Protein AF-A0A928UEM7-F1 (afdb_monomer_lite)

Sequence (259 aa):
MNIYFNPTFNNNQPNFYSRNRIITNTASKIRTTSKNNSQRIQKVKALIEQGLSLKKIAKILNISEDITYKISKTSNALKEHKLKRNNDIYTSFIDGETIKSISERIGLSVATVKGILQKFKAKTTVAENTNDKILEMLTDGFNRKEICETLNVGLSKVKKIASKNQVYKTKIQEREKLILDMIMQGFTRKQIAEELGINMAIIIKACEKNNGYRLYKAHRDAQIIKMVKAKIPLENISKDWNVSIATIQRVLKKQKSGV

pLDDT: mean 84.65, std 15.47, range [44.94, 97.88]

Secondary structure (DSSP, 8-state):
---------------------------------HHHHHHHHHHHHHHHHTT--HHHHHHHHT--HHHHHHHHHHT-HHHHHHHHHHHHHHHHHHTT--HHHHHHHHT--HHHHHHHHHHHHTTTHHHHHHHHHHHHHHHHT--HHHHHHHHT--HHHHHHHHHHTTHHHHHHHHHHHHHHHHHHTT--HHHHHHHHT--HHHHHHHHHHTTHHHHHHHHHHHHHHHHHHTT--HHHHHHHHT--HHHHHHHHHHHHHT-

Structure (mmCIF, N/CA/C/O backbone):
data_AF-A0A928UEM7-F1
#
_entry.id   AF-A0A928UEM7-F1
#
loop_
_atom_site.group_PDB
_atom_site.id
_atom_site.type_symbol
_atom_site.label_atom_id
_atom_site.label_alt_id
_atom_site.label_comp_id
_atom_site.label_asym_id
_atom_site.label_entity_id
_atom_site.label_seq_id
_atom_site.pdbx_PDB_ins_code
_atom_site.Cartn_x
_atom_site.Cartn_y
_atom_site.Cartn_z
_atom_site.occupancy
_atom_site.B_iso_or_equiv
_atom_site.auth_seq_id
_atom_site.auth_comp_id
_atom_site.auth_asym_id
_atom_site.auth_atom_id
_atom_site.pdbx_PDB_model_num
ATOM 1 N N . MET A 1 1 ? -35.206 63.775 43.262 1.00 47.22 1 MET A N 1
ATOM 2 C CA . MET A 1 1 ? -33.857 63.194 43.083 1.00 47.22 1 MET A CA 1
ATOM 3 C C . MET A 1 1 ? -33.609 62.274 44.264 1.00 47.22 1 MET A C 1
ATOM 5 O O . MET A 1 1 ? -33.399 62.768 45.361 1.00 47.22 1 MET A O 1
ATOM 9 N N . ASN A 1 2 ? -33.773 60.963 44.071 1.00 46.06 2 ASN A N 1
ATOM 10 C CA . ASN A 1 2 ? -33.753 59.989 45.164 1.00 46.06 2 ASN A CA 1
ATOM 11 C C . ASN A 1 2 ? -32.329 59.504 45.438 1.00 46.06 2 ASN A C 1
ATOM 13 O O . ASN A 1 2 ? -31.629 59.045 44.538 1.00 46.06 2 ASN A O 1
ATOM 17 N N . ILE A 1 3 ? -31.937 59.644 46.700 1.00 52.59 3 ILE A N 1
ATOM 18 C CA . ILE A 1 3 ? -30.628 59.326 47.259 1.00 52.59 3 ILE A CA 1
ATOM 19 C C . ILE A 1 3 ? -30.655 57.851 47.672 1.00 52.59 3 ILE A C 1
ATOM 21 O O . ILE A 1 3 ? -31.487 57.448 48.483 1.00 52.59 3 ILE A O 1
ATOM 25 N N . TYR A 1 4 ? -29.766 57.039 47.100 1.00 51.06 4 TYR A N 1
ATOM 26 C CA . TYR A 1 4 ? -29.605 55.634 47.473 1.00 51.06 4 TYR A CA 1
ATOM 27 C C . TYR A 1 4 ? -28.786 55.524 48.767 1.00 51.06 4 TYR A C 1
ATOM 29 O O . TYR A 1 4 ? -27.602 55.854 48.794 1.00 51.06 4 TYR A O 1
ATOM 37 N N . PHE A 1 5 ? -29.429 55.042 49.831 1.00 54.69 5 PHE A N 1
ATOM 38 C CA . PHE A 1 5 ? -28.792 54.607 51.074 1.00 54.69 5 PHE A CA 1
ATOM 39 C C . PHE A 1 5 ? -28.288 53.168 50.906 1.00 54.69 5 PHE A C 1
ATOM 41 O O . PHE A 1 5 ? -29.049 52.287 50.509 1.00 54.69 5 PHE A O 1
ATOM 48 N N . ASN A 1 6 ? -27.018 52.927 51.224 1.00 52.34 6 ASN A N 1
ATOM 49 C CA . ASN A 1 6 ? -26.385 51.612 51.155 1.00 52.34 6 ASN A CA 1
ATOM 50 C C . ASN A 1 6 ? -25.998 51.186 52.586 1.00 52.34 6 ASN A C 1
ATOM 52 O O . ASN A 1 6 ? -25.092 51.797 53.156 1.00 52.34 6 ASN A O 1
ATOM 56 N N . PRO A 1 7 ? -26.673 50.206 53.215 1.00 62.34 7 PRO A N 1
ATOM 57 C CA . PRO A 1 7 ? -26.302 49.753 54.550 1.00 62.34 7 PRO A CA 1
ATOM 58 C C . PRO A 1 7 ? -25.191 48.697 54.474 1.00 62.34 7 PRO A C 1
ATOM 60 O O . PRO A 1 7 ? -25.372 47.602 53.943 1.00 62.34 7 PRO A O 1
ATOM 63 N N . THR A 1 8 ? -24.028 49.016 55.039 1.00 56.62 8 THR A N 1
ATOM 64 C CA . THR A 1 8 ? -22.950 48.058 55.293 1.00 56.62 8 THR A CA 1
ATOM 65 C C . THR A 1 8 ? -23.318 47.173 56.486 1.00 56.62 8 THR A C 1
ATOM 67 O O . THR A 1 8 ? -23.412 47.627 57.624 1.00 56.62 8 THR A O 1
ATOM 70 N N . PHE A 1 9 ? -23.537 45.881 56.230 1.00 52.06 9 PHE A N 1
ATOM 71 C CA . PHE A 1 9 ? -23.728 44.881 57.279 1.00 52.06 9 PHE A CA 1
ATOM 72 C C . PHE A 1 9 ? -22.390 44.532 57.944 1.00 52.06 9 PHE A C 1
ATOM 74 O O . PHE A 1 9 ? -21.464 44.019 57.316 1.00 52.06 9 PHE A O 1
ATOM 81 N N . ASN A 1 10 ? -22.320 44.817 59.241 1.00 48.25 10 ASN A N 1
ATOM 82 C CA . ASN A 1 10 ? -21.232 44.487 60.151 1.00 48.25 10 ASN A CA 1
ATOM 83 C C . ASN A 1 10 ? -21.328 43.005 60.568 1.00 48.25 10 ASN A C 1
ATOM 85 O O . ASN A 1 10 ? -22.138 42.648 61.421 1.00 48.25 10 ASN A O 1
ATOM 89 N N . ASN A 1 11 ? -20.515 42.138 59.959 1.00 53.81 11 ASN A N 1
ATOM 90 C CA . ASN A 1 11 ? -20.408 40.720 60.318 1.00 53.81 11 ASN A CA 1
ATOM 91 C C . ASN A 1 11 ? -19.314 40.509 61.372 1.00 53.81 11 ASN A C 1
ATOM 93 O O . ASN A 1 11 ? -18.225 40.037 61.062 1.00 53.81 11 ASN A O 1
ATOM 97 N N . ASN A 1 12 ? -19.629 40.819 62.628 1.00 55.00 12 ASN A N 1
ATOM 98 C CA . ASN A 1 12 ? -18.878 40.340 63.786 1.00 55.00 12 ASN A CA 1
ATOM 99 C C . ASN A 1 12 ? -19.838 39.599 64.723 1.00 55.00 12 ASN A C 1
ATOM 101 O O . ASN A 1 12 ? -20.401 40.182 65.646 1.00 55.00 12 ASN A O 1
ATOM 105 N N . GLN A 1 13 ? -20.026 38.300 64.480 1.00 55.22 13 GLN A N 1
ATOM 106 C CA . GLN A 1 13 ? -20.558 37.389 65.492 1.00 55.22 13 GLN A CA 1
ATOM 107 C C . GLN A 1 13 ? -19.477 36.381 65.906 1.00 55.22 13 GLN A C 1
ATOM 109 O O . GLN A 1 13 ? -18.915 35.703 65.041 1.00 55.22 13 GLN A O 1
ATOM 114 N N . PRO A 1 14 ? -19.169 36.256 67.209 1.00 51.53 14 PRO A N 1
ATOM 115 C CA . PRO A 1 14 ? -18.274 35.226 67.709 1.00 51.53 14 PRO A CA 1
ATOM 116 C C . PRO A 1 14 ? -18.941 33.850 67.603 1.00 51.53 14 PRO A C 1
ATOM 118 O O . PRO A 1 14 ? -20.057 33.620 68.064 1.00 51.53 14 PRO A O 1
ATOM 121 N N . ASN A 1 15 ? -18.226 32.927 66.969 1.00 46.34 15 ASN A N 1
ATOM 122 C CA . ASN A 1 15 ? -18.672 31.579 66.644 1.00 46.34 15 ASN A CA 1
ATOM 123 C C . ASN A 1 15 ? -18.644 30.685 67.906 1.00 46.34 15 ASN A C 1
ATOM 125 O O . ASN A 1 15 ? -17.671 29.976 68.162 1.00 46.34 15 ASN A O 1
ATOM 129 N N . PHE A 1 16 ? -19.700 30.738 68.722 1.00 51.41 16 PHE A N 1
ATOM 130 C CA . PHE A 1 16 ? -19.899 29.868 69.888 1.00 51.41 16 PHE A CA 1
ATOM 131 C C . PHE A 1 16 ? -20.515 28.521 69.480 1.00 51.41 16 PHE A C 1
ATOM 133 O O . PHE A 1 16 ? -21.696 28.274 69.688 1.00 51.41 16 PHE A O 1
ATOM 140 N N . TYR A 1 17 ? -19.705 27.618 68.925 1.00 51.94 17 TYR A N 1
ATOM 141 C CA . TYR A 1 17 ? -20.015 26.182 68.923 1.00 51.94 17 TYR A CA 1
ATOM 142 C C . TYR A 1 17 ? -18.748 25.368 69.193 1.00 51.94 17 TYR A C 1
ATOM 144 O O . TYR A 1 17 ? -18.173 24.721 68.316 1.00 51.94 17 TYR A O 1
ATOM 152 N N . SER A 1 18 ? -18.328 25.365 70.455 1.00 51.47 18 SER A N 1
ATOM 153 C CA . SER A 1 18 ? -17.476 24.328 71.029 1.00 51.47 18 SER A CA 1
ATOM 154 C C . SER A 1 18 ? -18.250 23.003 71.044 1.00 51.47 18 SER A C 1
ATOM 156 O O . SER A 1 18 ? -18.939 22.649 71.997 1.00 51.47 18 SER A O 1
ATOM 158 N N . ARG A 1 19 ? -18.156 22.238 69.950 1.00 50.56 19 ARG A N 1
ATOM 159 C CA . ARG A 1 19 ? -18.581 20.834 69.950 1.00 50.56 19 ARG A CA 1
ATOM 160 C C . ARG A 1 19 ? -17.648 20.048 70.866 1.00 50.56 19 ARG A C 1
ATOM 162 O O . ARG A 1 19 ? -16.513 19.757 70.493 1.00 50.56 19 ARG A O 1
ATOM 169 N N . ASN A 1 20 ? -18.166 19.673 72.032 1.00 46.94 20 ASN A N 1
ATOM 170 C CA . ASN A 1 20 ? -17.626 18.617 72.879 1.00 46.94 20 ASN A CA 1
ATOM 171 C C . ASN A 1 20 ? -17.385 17.360 72.027 1.00 46.94 20 ASN A C 1
ATOM 173 O O . ASN A 1 20 ? -18.314 16.624 71.692 1.00 46.94 20 ASN A O 1
ATOM 177 N N . ARG A 1 21 ? -16.125 17.117 71.644 1.00 44.94 21 ARG A N 1
ATOM 178 C CA . ARG A 1 21 ? -15.693 15.814 71.136 1.00 44.94 21 ARG A CA 1
ATOM 179 C C . ARG A 1 21 ? -15.718 14.854 72.314 1.00 44.94 21 ARG A C 1
ATOM 181 O O . ARG A 1 21 ? -14.779 14.807 73.099 1.00 44.94 21 ARG A O 1
ATOM 188 N N . ILE A 1 22 ? -16.789 14.077 72.408 1.00 51.88 22 ILE A N 1
ATOM 189 C CA . ILE A 1 22 ? -16.781 12.834 73.170 1.00 51.88 22 ILE A CA 1
ATOM 190 C C . ILE A 1 22 ? -15.743 11.939 72.487 1.00 51.88 22 ILE A C 1
ATOM 192 O O . ILE A 1 22 ? -15.945 11.463 71.369 1.00 51.88 22 ILE A O 1
ATOM 196 N N . ILE A 1 23 ? -14.584 11.789 73.126 1.00 48.34 23 ILE A N 1
ATOM 197 C CA . ILE A 1 23 ? -13.544 10.842 72.731 1.00 48.34 23 ILE A CA 1
ATOM 198 C C . ILE A 1 23 ? -14.087 9.458 73.091 1.00 48.34 23 ILE A C 1
ATOM 200 O O . ILE A 1 23 ? -13.869 8.946 74.183 1.00 48.34 23 ILE A O 1
ATOM 204 N N . THR A 1 24 ? -14.873 8.862 72.195 1.00 49.28 24 THR A N 1
ATOM 205 C CA . THR A 1 24 ? -15.221 7.447 72.308 1.00 49.28 24 THR A CA 1
ATOM 206 C C . THR A 1 24 ? -13.966 6.635 72.022 1.00 49.28 24 THR A C 1
ATOM 208 O O . THR A 1 24 ? -13.362 6.802 70.959 1.00 49.28 24 THR A O 1
ATOM 211 N N . ASN A 1 25 ? -13.589 5.788 72.982 1.00 45.66 25 ASN A N 1
ATOM 212 C CA . ASN A 1 25 ? -12.467 4.855 72.941 1.00 45.66 25 ASN A CA 1
ATOM 213 C C . ASN A 1 25 ? -12.157 4.356 71.524 1.00 45.66 25 ASN A C 1
ATOM 215 O O . ASN A 1 25 ? -12.919 3.606 70.912 1.00 45.66 25 ASN A O 1
ATOM 219 N N . THR A 1 26 ? -11.006 4.787 71.015 1.00 46.91 26 THR A N 1
ATOM 220 C CA . THR A 1 26 ? -10.376 4.296 69.795 1.00 46.91 26 THR A CA 1
ATOM 221 C C . THR A 1 26 ? -10.078 2.810 69.941 1.00 46.91 26 THR A C 1
ATOM 223 O O . THR A 1 26 ? -9.008 2.422 70.405 1.00 46.91 26 THR A O 1
ATOM 226 N N . ALA A 1 27 ? -11.021 1.976 69.501 1.00 49.50 27 ALA A N 1
ATOM 227 C CA . ALA A 1 27 ? -10.728 0.614 69.095 1.00 49.50 27 ALA A CA 1
ATOM 228 C C . ALA A 1 27 ? -9.576 0.671 68.083 1.00 49.50 27 ALA A C 1
ATOM 230 O O . ALA A 1 27 ? -9.627 1.388 67.076 1.00 49.50 27 ALA A O 1
ATOM 231 N N . SER A 1 28 ? -8.498 -0.025 68.415 1.00 47.59 28 SER A N 1
ATOM 232 C CA . SER A 1 28 ? -7.262 -0.097 67.656 1.00 47.59 28 SER A CA 1
ATOM 233 C C . SER A 1 28 ? -7.551 -0.354 66.173 1.00 47.59 28 SER A C 1
ATOM 235 O O . SER A 1 28 ? -8.090 -1.384 65.774 1.00 47.59 28 SER A O 1
ATOM 237 N N . LYS A 1 29 ? -7.174 0.608 65.322 1.00 51.16 29 LYS A N 1
ATOM 238 C CA . LYS A 1 29 ? -7.094 0.431 63.867 1.00 51.16 29 LYS A CA 1
ATOM 239 C C . LYS A 1 29 ? -6.012 -0.619 63.608 1.00 51.16 29 LYS A C 1
ATOM 241 O O . LYS A 1 29 ? -4.843 -0.280 63.428 1.00 51.16 29 LYS A O 1
ATOM 246 N N . ILE A 1 30 ? -6.386 -1.897 63.634 1.00 51.31 30 ILE A N 1
ATOM 247 C CA . ILE A 1 30 ? -5.524 -3.005 63.226 1.00 51.31 30 ILE A CA 1
ATOM 248 C C . ILE A 1 30 ? -5.080 -2.685 61.796 1.00 51.31 30 ILE A C 1
ATOM 250 O O . ILE A 1 30 ? -5.878 -2.720 60.857 1.00 51.31 30 ILE A O 1
ATOM 254 N N . ARG A 1 31 ? -3.808 -2.302 61.624 1.00 50.62 31 ARG A N 1
ATOM 255 C CA . ARG A 1 31 ? -3.182 -2.171 60.307 1.00 50.62 31 ARG A CA 1
ATOM 256 C C . ARG A 1 31 ? -3.208 -3.559 59.682 1.00 50.62 31 ARG A C 1
ATOM 258 O O . ARG A 1 31 ? -2.398 -4.414 60.023 1.00 50.62 31 ARG A O 1
ATOM 265 N N . THR A 1 32 ? -4.167 -3.803 58.794 1.00 54.16 32 THR A N 1
ATOM 266 C CA . THR A 1 32 ? -4.214 -5.039 58.015 1.00 54.16 32 THR A CA 1
ATOM 267 C C . THR A 1 32 ? -2.904 -5.167 57.245 1.00 54.16 32 THR A C 1
ATOM 269 O O . THR A 1 32 ? -2.561 -4.295 56.448 1.00 54.16 32 THR A O 1
ATOM 272 N N . THR A 1 33 ? -2.162 -6.234 57.517 1.00 60.22 33 THR A N 1
ATOM 273 C CA . THR A 1 33 ? -0.867 -6.539 56.907 1.00 60.22 33 THR A CA 1
ATOM 274 C C . THR A 1 33 ? -0.965 -6.598 55.374 1.00 60.22 33 THR A C 1
ATOM 276 O O . THR A 1 33 ? -1.978 -7.026 54.816 1.00 60.22 33 THR A O 1
ATOM 279 N N . SER A 1 34 ? 0.100 -6.185 54.673 1.00 66.69 34 SER A N 1
ATOM 280 C CA . SER A 1 34 ? 0.184 -6.143 53.196 1.00 66.69 34 SER A CA 1
ATOM 281 C C . SER A 1 34 ? -0.254 -7.458 52.518 1.00 66.69 34 SER A C 1
ATOM 283 O O . SER A 1 34 ? -0.960 -7.451 51.506 1.00 66.69 34 SER A O 1
ATOM 285 N N . LYS A 1 35 ? 0.062 -8.602 53.145 1.00 69.44 35 LYS A N 1
ATOM 286 C CA . LYS A 1 35 ? -0.290 -9.949 52.667 1.00 69.44 35 LYS A CA 1
ATOM 287 C C . LYS A 1 35 ? -1.807 -10.172 52.563 1.00 69.44 35 LYS A C 1
ATOM 289 O O . LYS A 1 35 ? -2.274 -10.698 51.554 1.00 69.44 35 LYS A O 1
ATOM 294 N N . ASN A 1 36 ? -2.584 -9.692 53.539 1.00 78.19 36 ASN A N 1
ATOM 295 C CA . ASN A 1 36 ? -4.049 -9.790 53.520 1.00 78.19 36 ASN A CA 1
ATOM 296 C C . ASN A 1 36 ? -4.674 -8.915 52.426 1.00 78.19 36 ASN A C 1
ATOM 298 O O . ASN A 1 36 ? -5.710 -9.267 51.861 1.00 78.19 36 ASN A O 1
ATOM 302 N N . ASN A 1 37 ? -4.044 -7.787 52.093 1.00 83.25 37 ASN A N 1
ATOM 303 C CA . ASN A 1 37 ? -4.533 -6.917 51.029 1.00 83.25 37 ASN A CA 1
ATOM 304 C C . ASN A 1 37 ? -4.328 -7.553 49.642 1.00 83.25 37 ASN A C 1
ATOM 306 O O . ASN A 1 37 ? -5.246 -7.556 48.825 1.00 83.25 37 ASN A O 1
ATOM 310 N N . SER A 1 38 ? -3.167 -8.175 49.409 1.00 86.31 38 SER A N 1
ATOM 311 C CA . SER A 1 38 ? -2.880 -8.894 48.158 1.00 86.31 38 SER A CA 1
ATOM 312 C C . SER A 1 38 ? -3.872 -10.037 47.902 1.00 86.31 38 SER A C 1
ATOM 314 O O . SER A 1 38 ? -4.467 -10.123 46.826 1.00 86.31 38 SER A O 1
ATOM 316 N N . GLN A 1 39 ? -4.158 -10.853 48.923 1.00 90.75 39 GLN A N 1
ATOM 317 C CA . GLN A 1 39 ? -5.141 -11.937 48.816 1.00 90.75 39 GLN A CA 1
ATOM 318 C C . GLN A 1 39 ? -6.557 -11.424 48.512 1.00 90.75 39 GLN A C 1
ATOM 320 O O . GLN A 1 39 ? -7.284 -12.032 47.726 1.00 90.75 39 GLN A O 1
ATOM 325 N N . ARG A 1 40 ? -6.962 -10.287 49.094 1.00 89.12 40 ARG A N 1
ATOM 326 C CA . ARG A 1 40 ? -8.262 -9.663 48.790 1.00 89.12 40 ARG A CA 1
ATOM 327 C C . ARG A 1 40 ? -8.329 -9.176 47.347 1.00 89.12 40 ARG A C 1
ATOM 329 O O . ARG A 1 40 ? -9.345 -9.399 46.695 1.00 89.12 40 ARG A O 1
ATOM 336 N N . ILE A 1 41 ? -7.256 -8.571 46.833 1.00 92.50 41 ILE A N 1
ATOM 337 C CA . ILE A 1 41 ? -7.170 -8.156 45.426 1.00 92.50 41 ILE A CA 1
ATOM 338 C C . ILE A 1 41 ? -7.325 -9.368 44.499 1.00 92.50 41 ILE A C 1
ATOM 340 O O . ILE A 1 41 ? -8.126 -9.314 43.569 1.00 92.50 41 ILE A O 1
ATOM 344 N N . GLN A 1 42 ? -6.620 -10.469 44.775 1.00 94.19 42 GLN A N 1
ATOM 345 C CA . GLN A 1 42 ? -6.710 -11.698 43.976 1.00 94.19 42 GLN A CA 1
ATOM 346 C C . GLN A 1 42 ? -8.118 -12.305 43.993 1.00 94.19 42 GLN A C 1
ATOM 348 O O . GLN A 1 42 ? -8.646 -12.646 42.938 1.00 94.19 42 GLN A O 1
ATOM 353 N N . LYS A 1 43 ? -8.772 -12.368 45.161 1.00 95.94 43 LYS A N 1
ATOM 354 C CA . LYS A 1 43 ? -10.161 -12.847 45.266 1.00 95.94 43 LYS A CA 1
ATOM 355 C C . LYS A 1 43 ? -11.129 -11.975 44.466 1.00 95.94 43 LYS A C 1
ATOM 357 O O . LYS A 1 43 ? -11.973 -12.503 43.751 1.00 95.94 43 LYS A O 1
ATOM 362 N N . VAL A 1 44 ? -10.994 -10.648 44.544 1.00 94.94 44 VAL A N 1
ATOM 363 C CA . VAL A 1 44 ? -11.820 -9.730 43.741 1.00 94.94 44 VAL A CA 1
ATOM 364 C C . VAL A 1 44 ? -11.569 -9.935 42.244 1.00 94.94 44 VAL A C 1
ATOM 366 O O . VAL A 1 44 ? -12.535 -9.986 41.491 1.00 94.94 44 VAL A O 1
ATOM 369 N N . LYS A 1 45 ? -10.310 -10.103 41.809 1.00 94.75 45 LYS A N 1
ATOM 370 C CA . LYS A 1 45 ? -9.973 -10.412 40.407 1.00 94.75 45 LYS A CA 1
ATOM 371 C C . LYS A 1 45 ? -10.663 -11.686 39.923 1.00 94.75 45 LYS A C 1
ATOM 373 O O . LYS A 1 45 ? -11.396 -11.626 38.942 1.00 94.75 45 LYS A O 1
ATOM 378 N N . ALA A 1 46 ? -10.501 -12.787 40.654 1.00 95.00 46 ALA A N 1
ATOM 379 C CA . ALA A 1 46 ? -11.087 -14.077 40.296 1.00 95.00 46 ALA A CA 1
ATOM 380 C C . ALA A 1 46 ? -12.621 -14.013 40.198 1.00 95.00 46 ALA A C 1
ATOM 382 O O . ALA A 1 46 ? -13.214 -14.532 39.258 1.00 95.00 46 ALA A O 1
ATOM 383 N N . LEU A 1 47 ? -13.283 -13.317 41.128 1.00 96.88 47 LEU A N 1
ATOM 384 C CA . LEU A 1 47 ? -14.740 -13.168 41.095 1.00 96.88 47 LEU A CA 1
ATOM 385 C C . LEU A 1 47 ? -15.219 -12.256 39.946 1.00 96.88 47 LEU A C 1
ATOM 387 O O . LEU A 1 47 ? -16.305 -12.473 39.409 1.00 96.88 47 LEU A O 1
ATOM 391 N N . ILE A 1 48 ? -14.425 -11.256 39.542 1.00 94.88 48 ILE A N 1
ATOM 392 C CA . ILE A 1 48 ? -14.707 -10.441 38.346 1.00 94.88 48 ILE A CA 1
ATOM 393 C C . ILE A 1 48 ? -14.558 -11.282 37.076 1.00 94.88 48 ILE A C 1
ATOM 395 O O . ILE A 1 48 ? -15.381 -11.150 36.175 1.00 94.88 48 ILE A O 1
ATOM 399 N N . GLU A 1 49 ? -13.550 -12.153 37.005 1.00 92.06 49 GLU A N 1
ATOM 400 C CA . GLU A 1 49 ? -13.356 -13.079 35.880 1.00 92.06 49 GLU A CA 1
ATOM 401 C C . GLU A 1 49 ? -14.507 -14.080 35.734 1.00 92.06 49 GLU A C 1
ATOM 403 O O . GLU A 1 49 ? -14.836 -14.471 34.619 1.00 92.06 49 GLU A O 1
ATOM 408 N N . GLN A 1 50 ? -15.176 -14.424 36.836 1.00 92.38 50 GLN A N 1
ATOM 409 C CA . GLN A 1 50 ? -16.416 -15.208 36.840 1.00 92.38 50 GLN A CA 1
ATOM 410 C C . GLN A 1 50 ? -17.661 -14.400 36.418 1.00 92.38 50 GLN A C 1
ATOM 412 O O . GLN A 1 50 ? -18.773 -14.922 36.436 1.00 92.38 50 GLN A O 1
ATOM 417 N N . GLY A 1 51 ? -17.515 -13.115 36.077 1.00 90.69 51 GLY A N 1
ATOM 418 C CA . GLY A 1 51 ? -18.616 -12.261 35.624 1.00 90.69 51 GLY A CA 1
ATOM 419 C C . GLY A 1 51 ? -19.530 -11.737 36.738 1.00 90.69 51 GLY A C 1
ATOM 420 O O . GLY A 1 51 ? -20.610 -11.216 36.452 1.00 90.69 51 GLY A O 1
ATOM 421 N N . LEU A 1 52 ? -19.133 -11.841 38.013 1.00 93.62 52 LEU A N 1
ATOM 422 C CA . LEU A 1 52 ? -19.955 -11.367 39.128 1.00 93.62 52 LEU A CA 1
ATOM 423 C C . LEU A 1 52 ? -19.977 -9.832 39.204 1.00 93.62 52 LEU A C 1
ATOM 425 O O . LEU A 1 52 ? -18.969 -9.149 39.013 1.00 93.62 52 LEU A O 1
ATOM 429 N N . SER A 1 53 ? -21.140 -9.269 39.543 1.00 94.25 53 SER A N 1
ATOM 430 C CA . SER A 1 53 ? -21.271 -7.828 39.774 1.00 94.25 53 SER A CA 1
ATOM 431 C C . SER A 1 53 ? -20.535 -7.404 41.047 1.00 94.25 53 SER A C 1
ATOM 433 O O . SER A 1 53 ? -20.512 -8.142 42.034 1.00 94.25 53 SER A O 1
ATOM 435 N N . LEU A 1 54 ? -19.989 -6.182 41.072 1.00 95.50 54 LEU A N 1
ATOM 436 C CA . LEU A 1 54 ? -19.261 -5.658 42.240 1.00 95.50 54 LEU A CA 1
ATOM 437 C C . LEU A 1 54 ? -20.097 -5.720 43.528 1.00 95.50 54 LEU A C 1
ATOM 439 O O . LEU A 1 54 ? -19.565 -6.038 44.584 1.00 95.50 54 LEU A O 1
ATOM 443 N N . LYS A 1 55 ? -21.414 -5.510 43.427 1.00 97.12 55 LYS A N 1
ATOM 444 C CA . LYS A 1 55 ? -22.365 -5.658 44.535 1.00 97.12 55 LYS A CA 1
ATOM 445 C C . LYS A 1 55 ? -22.437 -7.089 45.071 1.00 97.12 55 LYS A C 1
ATOM 447 O O . LYS A 1 55 ? -22.451 -7.301 46.280 1.00 97.12 55 LYS A O 1
ATOM 452 N N . LYS A 1 56 ? -22.469 -8.092 44.187 1.00 96.88 56 LYS A N 1
ATOM 453 C CA . LYS A 1 56 ? -22.470 -9.505 44.593 1.00 96.88 56 LYS A CA 1
ATOM 454 C C . LYS A 1 56 ? -21.120 -9.903 45.195 1.00 96.88 56 LYS A C 1
ATOM 456 O O . LYS A 1 56 ? -21.095 -10.588 46.210 1.00 96.88 56 LYS A O 1
ATOM 461 N N . ILE A 1 57 ? -20.020 -9.401 44.636 1.00 96.62 57 ILE A N 1
ATOM 462 C CA . ILE A 1 57 ? -18.665 -9.600 45.172 1.00 96.62 57 ILE A CA 1
ATOM 463 C C . ILE A 1 57 ? -18.533 -8.999 46.575 1.00 96.62 57 ILE A C 1
ATOM 465 O O . ILE A 1 57 ? -18.030 -9.665 47.475 1.00 96.62 57 ILE A O 1
ATOM 469 N N . ALA A 1 58 ? -19.024 -7.773 46.774 1.00 96.44 58 ALA A N 1
ATOM 470 C CA . ALA A 1 58 ? -19.025 -7.088 48.063 1.00 96.44 58 ALA A CA 1
ATOM 471 C C . ALA A 1 58 ? -19.731 -7.924 49.142 1.00 96.44 58 ALA A C 1
ATOM 473 O O . ALA A 1 58 ? -19.181 -8.132 50.222 1.00 96.44 58 ALA A O 1
ATOM 474 N N . LYS A 1 59 ? -20.897 -8.498 48.805 1.00 97.06 59 LYS A N 1
ATOM 475 C CA . LYS A 1 59 ? -21.627 -9.428 49.679 1.00 97.06 59 LYS A CA 1
ATOM 476 C C . LYS A 1 59 ? -20.841 -10.712 49.967 1.00 97.06 59 LYS A C 1
ATOM 478 O O . LYS A 1 59 ? -20.714 -11.077 51.127 1.00 97.06 59 LYS A O 1
ATOM 483 N N . ILE A 1 60 ? -20.289 -11.370 48.940 1.00 96.56 60 ILE A N 1
ATOM 484 C CA . ILE A 1 60 ? -19.527 -12.630 49.083 1.00 96.56 60 ILE A CA 1
ATOM 485 C C . ILE A 1 60 ? -18.302 -12.447 49.982 1.00 96.56 60 ILE A C 1
ATOM 487 O O . ILE A 1 60 ? -17.996 -13.300 50.808 1.00 96.56 60 ILE A O 1
ATOM 491 N N . LEU A 1 61 ? -17.584 -11.337 49.814 1.00 94.88 61 LEU A N 1
ATOM 492 C CA . LEU A 1 61 ? -16.361 -11.064 50.564 1.00 94.88 61 LEU A CA 1
ATOM 493 C C . LEU A 1 61 ? -16.618 -10.363 51.902 1.00 94.88 61 LEU A C 1
ATOM 495 O O . LEU A 1 61 ? -15.662 -10.143 52.643 1.00 94.88 61 LEU A O 1
ATOM 499 N N . ASN A 1 62 ? -17.875 -10.021 52.201 1.00 95.62 62 ASN A N 1
ATOM 500 C CA . ASN A 1 62 ? -18.290 -9.233 53.358 1.00 95.62 62 ASN A CA 1
ATOM 501 C C . ASN A 1 62 ? -17.509 -7.908 53.488 1.00 95.62 62 ASN A C 1
ATOM 503 O O . ASN A 1 62 ? -16.892 -7.603 54.510 1.00 95.62 62 ASN A O 1
ATOM 507 N N . ILE A 1 63 ? -17.471 -7.135 52.401 1.00 94.12 63 ILE A N 1
ATOM 508 C CA . ILE A 1 63 ? -16.788 -5.835 52.310 1.00 94.12 63 ILE A CA 1
ATOM 509 C C . ILE A 1 63 ? -17.735 -4.801 51.706 1.00 94.12 63 ILE A C 1
ATOM 511 O O . ILE A 1 63 ? -18.691 -5.158 51.024 1.00 94.12 63 ILE A O 1
ATOM 515 N N . SER A 1 64 ? -17.469 -3.508 51.908 1.00 95.81 64 SER A N 1
ATOM 516 C CA . SER A 1 64 ? -18.297 -2.478 51.278 1.00 95.81 64 SER A CA 1
ATOM 517 C C . SER A 1 64 ? -18.123 -2.454 49.753 1.00 95.81 64 SER A C 1
ATOM 519 O O . SER A 1 64 ? -17.053 -2.771 49.212 1.00 95.81 64 SER A O 1
ATOM 521 N N . GLU A 1 65 ? -19.179 -2.045 49.045 1.00 95.94 65 GLU A N 1
ATOM 522 C CA . GLU A 1 65 ? -19.155 -1.877 47.585 1.00 95.94 65 GLU A CA 1
ATOM 523 C C . GLU A 1 65 ? -18.055 -0.891 47.159 1.00 95.94 65 GLU A C 1
ATOM 525 O O . GLU A 1 65 ? -17.304 -1.176 46.227 1.00 95.94 65 GLU A O 1
ATOM 530 N N . ASP A 1 66 ? -17.859 0.192 47.918 1.00 95.75 66 ASP A N 1
ATOM 531 C CA . ASP A 1 66 ? -16.798 1.182 47.696 1.00 95.75 66 ASP A CA 1
ATOM 532 C C . ASP A 1 66 ? -15.388 0.591 47.765 1.00 95.75 66 ASP A C 1
ATOM 534 O O . ASP A 1 66 ? -14.528 0.917 46.942 1.00 95.75 66 ASP A O 1
ATOM 538 N N . ILE A 1 67 ? -15.121 -0.281 48.744 1.00 93.50 67 ILE A N 1
ATOM 539 C CA . ILE A 1 67 ? -13.818 -0.948 48.862 1.00 93.50 67 ILE A CA 1
ATOM 540 C 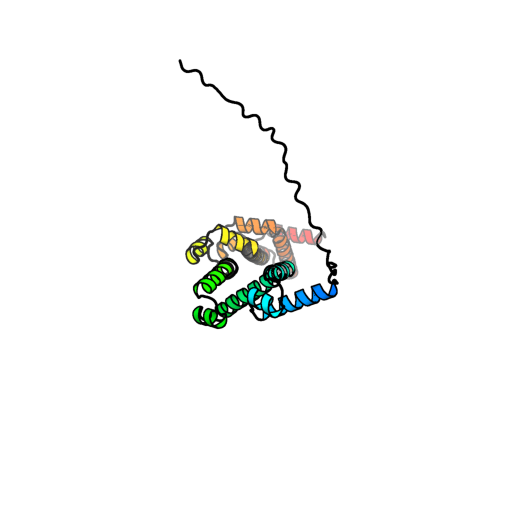C . ILE A 1 67 ? -13.620 -1.893 47.677 1.00 93.50 67 ILE A C 1
ATOM 542 O O . ILE A 1 67 ? -12.550 -1.892 47.068 1.00 93.50 67 ILE A O 1
ATOM 546 N N . THR A 1 68 ? -14.654 -2.650 47.308 1.00 94.88 68 THR A N 1
ATOM 547 C CA . THR A 1 68 ? -14.626 -3.547 46.141 1.00 94.88 68 THR A CA 1
ATOM 548 C C . THR A 1 68 ? -14.334 -2.770 44.859 1.00 94.88 68 THR A C 1
ATOM 550 O O . THR A 1 68 ? -13.468 -3.158 44.073 1.00 94.88 68 THR A O 1
ATOM 553 N N . TYR A 1 69 ? -15.001 -1.629 44.672 1.00 95.25 69 TYR A N 1
ATOM 554 C CA . TYR A 1 69 ? -14.784 -0.738 43.541 1.00 95.25 69 TYR A CA 1
ATOM 555 C C . TYR A 1 69 ? -13.349 -0.202 43.513 1.00 95.25 69 TYR A C 1
ATOM 557 O O . TYR A 1 69 ? -12.674 -0.338 42.489 1.00 95.25 69 TYR A O 1
ATOM 565 N N . LYS A 1 70 ? -12.840 0.323 44.637 1.00 93.88 70 LYS A N 1
ATOM 566 C CA . LYS A 1 70 ? -11.447 0.787 44.760 1.00 93.88 70 LYS A CA 1
ATOM 567 C C . LYS A 1 70 ? -10.456 -0.320 44.407 1.00 93.88 70 LYS A C 1
ATOM 569 O O . LYS A 1 70 ? -9.592 -0.095 43.566 1.00 93.88 70 LYS A O 1
ATOM 574 N N . ILE A 1 71 ? -10.629 -1.524 44.954 1.00 93.25 71 ILE A N 1
ATOM 575 C CA . ILE A 1 71 ? -9.786 -2.686 44.640 1.00 93.25 71 ILE A CA 1
ATOM 576 C C . ILE A 1 71 ? -9.833 -3.007 43.140 1.00 93.25 71 ILE A C 1
ATOM 578 O O . ILE A 1 71 ? -8.785 -3.176 42.515 1.00 93.25 71 ILE A O 1
ATOM 582 N N . SER A 1 72 ? -11.023 -3.046 42.534 1.00 93.69 72 SER A N 1
ATOM 583 C CA . SER A 1 72 ? -11.180 -3.333 41.100 1.00 93.69 72 SER A CA 1
ATOM 584 C C . SER A 1 72 ? -10.497 -2.287 40.208 1.00 93.69 72 SER A C 1
ATOM 586 O O . SER A 1 72 ? -9.937 -2.633 39.167 1.00 93.69 72 SER A O 1
ATOM 588 N N . LYS A 1 73 ? -10.503 -1.016 40.637 1.00 93.00 73 LYS A N 1
ATOM 589 C CA . LYS A 1 73 ? -9.878 0.105 39.932 1.00 93.00 73 LYS A CA 1
ATOM 590 C C . LYS A 1 73 ? -8.359 0.069 40.066 1.00 93.00 73 LYS A C 1
ATOM 592 O O . LYS A 1 73 ? -7.672 0.131 39.055 1.00 93.00 73 LYS A O 1
ATOM 597 N N . THR A 1 74 ? -7.835 -0.075 41.284 1.00 91.38 74 THR A N 1
ATOM 598 C CA . THR A 1 74 ? -6.386 -0.134 41.544 1.00 91.38 74 THR A CA 1
ATOM 599 C C . THR A 1 74 ? -5.737 -1.343 40.876 1.00 91.38 74 THR A C 1
ATOM 601 O O . THR A 1 74 ? -4.605 -1.264 40.418 1.00 91.38 74 THR A O 1
ATOM 604 N N . SER A 1 75 ? -6.459 -2.458 40.786 1.00 90.00 75 SER A N 1
ATOM 605 C CA . SER A 1 75 ? -5.947 -3.700 40.206 1.00 90.00 75 SER A CA 1
ATOM 606 C C . SER A 1 75 ? -6.164 -3.841 38.694 1.00 90.00 75 SER A C 1
ATOM 608 O O . SER A 1 75 ? -5.775 -4.868 38.139 1.00 90.00 75 SER A O 1
ATOM 610 N N . ASN A 1 76 ? -6.805 -2.856 38.044 1.00 92.00 76 ASN A N 1
ATOM 611 C CA . ASN A 1 76 ? -7.240 -2.861 36.635 1.00 92.00 76 ASN A CA 1
ATOM 612 C C . ASN A 1 76 ? -8.158 -4.021 36.202 1.00 92.00 76 ASN A C 1
ATOM 614 O O . ASN A 1 76 ? -8.551 -4.084 35.035 1.00 92.00 76 ASN A O 1
ATOM 618 N N . ALA A 1 77 ? -8.592 -4.871 37.133 1.00 89.75 77 ALA A N 1
ATOM 619 C CA . ALA A 1 77 ? -9.348 -6.093 36.863 1.00 89.75 77 ALA A CA 1
ATOM 620 C C . ALA A 1 77 ? -10.604 -5.853 36.014 1.00 89.75 77 ALA A C 1
ATOM 622 O O . ALA A 1 77 ? -10.879 -6.556 35.046 1.00 89.75 77 ALA A O 1
ATOM 623 N N . LEU A 1 78 ? -11.360 -4.800 36.343 1.00 89.12 78 LEU A N 1
ATOM 624 C CA . LEU A 1 78 ? -12.601 -4.480 35.639 1.00 89.12 78 LEU A CA 1
ATOM 625 C C . LEU A 1 78 ? -12.343 -4.030 34.193 1.00 89.12 78 LEU A C 1
ATOM 627 O O . LEU A 1 78 ? -13.154 -4.293 33.304 1.00 89.12 78 LEU A O 1
ATOM 631 N N . LYS A 1 79 ? -11.230 -3.326 33.955 1.00 91.38 79 LYS A N 1
ATOM 632 C CA . LYS A 1 79 ? -10.838 -2.856 32.623 1.00 91.38 79 LYS A CA 1
ATOM 633 C C . LYS A 1 79 ? -10.379 -4.031 31.762 1.00 91.38 79 LYS A C 1
ATOM 635 O O . LYS A 1 79 ? -10.828 -4.141 30.624 1.00 91.38 79 LYS A O 1
ATOM 640 N N . GLU A 1 80 ? -9.546 -4.905 32.319 1.00 92.00 80 GLU A N 1
ATOM 641 C CA . GLU A 1 80 ? -9.050 -6.121 31.662 1.00 92.00 80 GLU A CA 1
ATOM 642 C C . GLU A 1 80 ? -10.201 -7.060 31.290 1.00 92.00 80 GLU A C 1
ATOM 644 O O . GLU A 1 80 ? -10.332 -7.438 30.127 1.00 92.00 80 GLU A O 1
ATOM 649 N N . HIS A 1 81 ? -11.111 -7.337 32.228 1.00 91.62 81 HIS A N 1
ATOM 650 C CA . HIS A 1 81 ? -12.284 -8.174 31.974 1.00 91.62 81 HIS A CA 1
ATOM 651 C C . HIS A 1 81 ? -13.192 -7.594 30.875 1.00 91.62 81 HIS A C 1
ATOM 653 O O . HIS A 1 81 ? -13.606 -8.305 29.959 1.00 91.62 81 HIS A O 1
ATOM 659 N N . LYS A 1 82 ? -13.465 -6.279 30.909 1.00 93.25 82 LYS A N 1
ATOM 660 C CA . LYS A 1 82 ? -14.234 -5.605 29.848 1.00 93.25 82 LYS A CA 1
ATOM 661 C C . LYS A 1 82 ? -13.551 -5.718 28.488 1.00 93.25 82 LYS A C 1
ATOM 663 O O . LYS A 1 82 ? -14.241 -5.927 27.495 1.00 93.25 82 LYS A O 1
ATOM 668 N N . LEU A 1 83 ? -12.230 -5.558 28.436 1.00 91.75 83 LEU A N 1
ATOM 669 C CA . LEU A 1 83 ? -11.470 -5.670 27.195 1.00 91.75 83 LEU A CA 1
ATOM 670 C C . LEU A 1 83 ? -11.523 -7.098 26.644 1.00 91.75 83 LEU A C 1
ATOM 672 O O . LEU A 1 83 ? -11.862 -7.268 25.478 1.00 91.75 83 LEU A O 1
ATOM 676 N N . LYS A 1 84 ? -11.280 -8.106 27.491 1.00 93.81 84 LYS A N 1
ATOM 677 C CA . LYS A 1 84 ? -11.357 -9.525 27.119 1.00 93.81 84 LYS A CA 1
ATOM 678 C C . LYS A 1 84 ? -12.730 -9.880 26.551 1.00 93.81 84 LYS A C 1
ATOM 680 O O . LYS A 1 84 ? -12.810 -10.396 25.444 1.00 93.81 84 LYS A O 1
ATOM 685 N N . ARG A 1 85 ? -13.808 -9.515 27.253 1.00 95.50 85 ARG A N 1
ATOM 686 C CA . ARG A 1 85 ? -15.186 -9.724 26.782 1.00 95.50 85 ARG A CA 1
ATOM 687 C C . ARG A 1 85 ? -15.452 -9.032 25.445 1.00 95.50 85 ARG A C 1
ATOM 689 O O . ARG A 1 85 ? -16.088 -9.599 24.570 1.00 95.50 85 ARG A O 1
ATOM 696 N N . ASN A 1 86 ? -15.004 -7.788 25.285 1.00 95.31 86 ASN A N 1
ATOM 697 C CA . ASN A 1 86 ? -15.234 -7.057 24.043 1.00 95.31 86 ASN A CA 1
ATOM 698 C C . ASN A 1 86 ? -14.450 -7.652 22.859 1.00 95.31 86 ASN A C 1
ATOM 700 O O . ASN A 1 86 ? -14.957 -7.626 21.742 1.00 95.31 86 ASN A O 1
ATOM 704 N N . ASN A 1 87 ? -13.249 -8.186 23.104 1.00 93.00 87 ASN A N 1
ATOM 705 C CA . ASN A 1 87 ? -12.485 -8.916 22.094 1.00 93.00 87 ASN A CA 1
ATOM 706 C C . ASN A 1 87 ? -13.192 -10.219 21.705 1.00 93.00 87 ASN A C 1
ATOM 708 O O . ASN A 1 87 ? -13.324 -10.469 20.517 1.00 93.00 87 ASN A O 1
ATOM 712 N N . ASP A 1 88 ? -13.711 -10.977 22.675 1.00 94.56 88 ASP A N 1
ATOM 713 C CA . ASP A 1 88 ? -14.481 -12.206 22.419 1.00 94.56 88 ASP A CA 1
ATOM 714 C C . ASP A 1 88 ? -15.736 -11.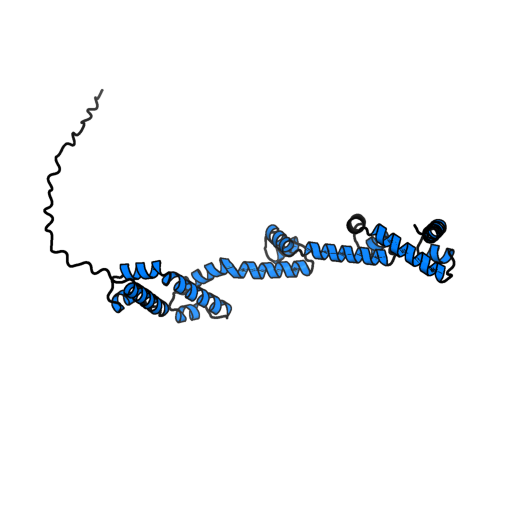947 21.563 1.00 94.56 88 ASP A C 1
ATOM 716 O O . ASP A 1 88 ? -16.028 -12.669 20.611 1.00 94.56 88 ASP A O 1
ATOM 720 N N . ILE A 1 89 ? -16.454 -10.852 21.846 1.00 95.31 89 ILE A N 1
ATOM 721 C CA . ILE A 1 89 ? -17.585 -10.386 21.023 1.00 95.31 89 ILE A CA 1
ATOM 722 C C . ILE A 1 89 ? -17.144 -10.115 19.580 1.00 95.31 89 ILE A C 1
ATOM 724 O O . ILE A 1 89 ? -17.875 -10.414 18.638 1.00 95.31 89 ILE A O 1
ATOM 728 N N . TYR A 1 90 ? -15.977 -9.494 19.407 1.00 93.38 90 TYR A N 1
ATOM 729 C CA . TYR A 1 90 ? -15.466 -9.142 18.090 1.00 93.38 90 TYR A CA 1
ATOM 730 C C . TYR A 1 90 ? -15.011 -10.374 17.302 1.00 93.38 90 TYR A C 1
ATOM 732 O O . TYR A 1 90 ? -15.389 -10.490 16.141 1.00 93.38 90 TYR A O 1
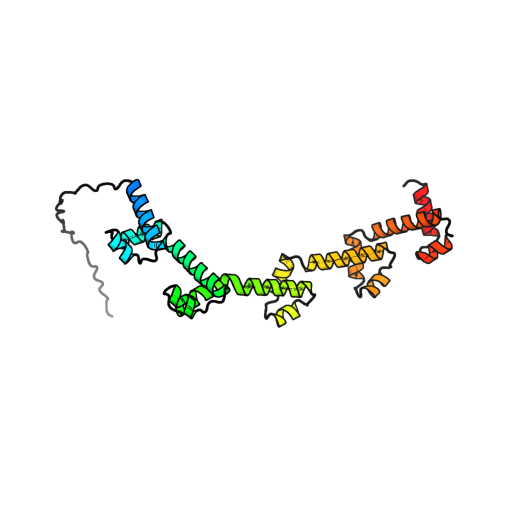ATOM 740 N N . THR A 1 91 ? -14.263 -11.297 17.916 1.00 89.88 91 THR A N 1
ATOM 741 C CA . THR A 1 91 ? -13.820 -12.540 17.262 1.00 89.88 91 THR A CA 1
ATOM 742 C C . THR A 1 91 ? -15.011 -13.387 16.840 1.00 89.88 91 THR A C 1
ATOM 744 O O . THR A 1 91 ? -15.133 -13.685 15.661 1.00 89.88 91 THR A O 1
ATOM 747 N N . SER A 1 92 ? -15.978 -13.607 17.737 1.00 90.69 92 SER A N 1
ATOM 748 C CA . SER A 1 92 ? -17.196 -14.376 17.423 1.00 90.69 92 SER A CA 1
ATOM 749 C C . SER A 1 92 ? -17.973 -13.790 16.237 1.00 90.69 92 SER A C 1
ATOM 751 O O . SER A 1 92 ? -18.505 -14.513 15.401 1.00 90.69 92 SER A O 1
ATOM 753 N N . PHE A 1 93 ? -18.030 -12.456 16.135 1.00 90.50 93 PHE A N 1
ATOM 754 C CA . PHE A 1 93 ? -18.678 -11.786 15.007 1.00 90.50 93 PHE A CA 1
ATOM 755 C C . PHE A 1 93 ? -17.912 -11.973 13.688 1.00 90.50 93 PHE A C 1
ATOM 757 O O . PHE A 1 93 ? -18.538 -12.102 12.639 1.00 90.50 93 PHE A O 1
ATOM 764 N N . ILE A 1 94 ? -16.575 -11.965 13.727 1.00 82.94 94 ILE A N 1
ATOM 765 C CA . ILE A 1 94 ? -15.731 -12.258 12.557 1.00 82.94 94 ILE A CA 1
ATOM 766 C C . ILE A 1 94 ? -15.879 -13.722 12.130 1.00 82.94 94 ILE A C 1
ATOM 768 O O . ILE A 1 94 ? -15.944 -13.989 10.933 1.00 82.94 94 ILE A O 1
ATOM 772 N N . ASP A 1 95 ? -16.034 -14.631 13.091 1.00 81.88 95 ASP A N 1
ATOM 773 C CA . ASP A 1 95 ? -16.256 -16.063 12.862 1.00 81.88 95 ASP A CA 1
ATOM 774 C C . ASP A 1 95 ? -17.675 -16.377 12.336 1.00 81.88 95 ASP A C 1
ATOM 776 O O . ASP A 1 95 ? -17.995 -17.523 12.026 1.00 81.88 95 ASP A O 1
ATOM 780 N N . GLY A 1 96 ? -18.532 -15.359 12.193 1.00 76.12 96 GLY A N 1
ATOM 781 C CA . GLY A 1 96 ? -19.848 -15.466 11.562 1.00 76.12 96 GLY A CA 1
ATOM 782 C C . GLY A 1 96 ? -21.024 -15.632 12.527 1.00 76.12 96 GLY A C 1
ATOM 783 O O . GLY A 1 96 ? -22.158 -15.786 12.068 1.00 76.12 96 GLY A O 1
ATOM 784 N N . GLU A 1 97 ? -20.816 -15.559 13.848 1.00 85.56 97 GLU A N 1
ATOM 785 C CA . GLU A 1 97 ? -21.933 -15.590 14.797 1.00 85.56 97 GLU A CA 1
ATOM 786 C C . GLU A 1 97 ? -22.859 -14.374 14.619 1.00 85.56 97 GLU A C 1
ATOM 788 O O . GLU A 1 97 ? -22.440 -13.221 14.455 1.00 85.56 97 GLU A O 1
ATOM 793 N N . THR A 1 98 ? -24.170 -14.614 14.710 1.00 84.88 98 THR A N 1
ATOM 794 C CA . THR A 1 98 ? -25.154 -13.530 14.633 1.00 84.88 98 THR A CA 1
ATOM 795 C C . THR A 1 98 ? -25.112 -12.662 15.892 1.00 84.88 98 THR A C 1
ATOM 797 O O . THR A 1 98 ? -24.938 -13.149 17.008 1.00 84.88 98 THR A O 1
ATOM 800 N N . ILE A 1 99 ? -25.375 -11.357 15.745 1.00 88.44 99 ILE A N 1
ATOM 801 C CA . ILE A 1 99 ? -25.399 -10.406 16.876 1.00 88.44 99 ILE A CA 1
ATOM 802 C C . ILE A 1 99 ? -26.363 -10.868 17.980 1.00 88.44 99 ILE A C 1
ATOM 804 O O . ILE A 1 99 ? -26.087 -10.660 19.160 1.00 88.44 99 ILE A O 1
ATOM 808 N N . LYS A 1 100 ? -27.486 -11.492 17.600 1.00 89.81 100 LYS A N 1
ATOM 809 C CA . LYS A 1 100 ? -28.471 -12.028 18.543 1.00 89.81 100 LYS A CA 1
ATOM 810 C C . LYS A 1 100 ? -27.876 -13.174 19.370 1.00 89.81 100 LYS A C 1
ATOM 812 O O . LYS A 1 100 ? -27.914 -13.093 20.594 1.00 89.81 100 LYS A O 1
ATOM 817 N N . SER A 1 101 ? -27.246 -14.154 18.721 1.00 89.94 101 SER A N 1
ATOM 818 C CA . SER A 1 101 ? -26.593 -15.283 19.399 1.00 89.94 101 SER A CA 1
ATOM 819 C C . SER A 1 101 ? -25.483 -14.821 20.353 1.00 89.94 101 SER A C 1
ATOM 821 O O . SER A 1 101 ? -25.488 -15.187 21.528 1.00 89.94 101 SER A O 1
ATOM 823 N N . ILE A 1 102 ? -24.622 -13.898 19.907 1.00 95.06 102 ILE A N 1
ATOM 824 C CA . ILE A 1 102 ? -23.575 -13.299 20.754 1.00 95.06 102 ILE A CA 1
ATOM 825 C C . ILE A 1 102 ? -24.196 -12.594 21.971 1.00 95.06 102 ILE A C 1
ATOM 827 O O . ILE A 1 102 ? -23.685 -12.684 23.088 1.00 95.06 102 ILE A O 1
ATOM 831 N N . SER A 1 103 ? -25.303 -11.871 21.769 1.00 96.00 103 SER A N 1
ATOM 832 C CA . SER A 1 103 ? -25.971 -11.126 22.841 1.00 96.00 103 SER A CA 1
ATOM 833 C C . SER A 1 103 ? -26.550 -12.041 23.924 1.00 96.00 103 SER A C 1
ATOM 835 O O . SER A 1 103 ? -26.380 -11.754 25.110 1.00 96.00 103 SER A O 1
ATOM 837 N N . GLU A 1 104 ? -27.143 -13.169 23.524 1.00 96.38 104 GLU A N 1
ATOM 838 C CA . GLU A 1 104 ? -27.697 -14.186 24.422 1.00 96.38 104 GLU A CA 1
ATOM 839 C C . GLU A 1 104 ? -26.582 -14.905 25.190 1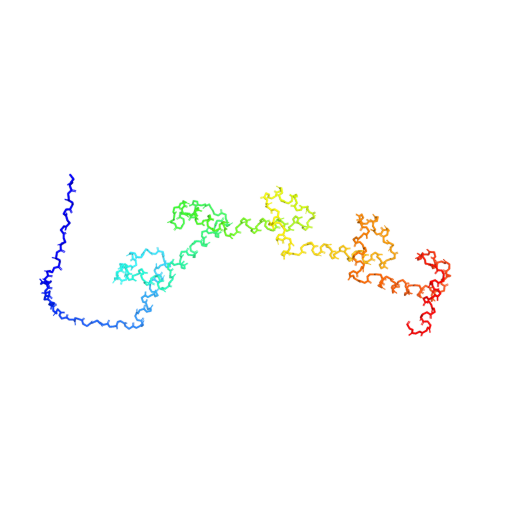.00 96.38 104 GLU A C 1
ATOM 841 O O . GLU A 1 104 ? -26.637 -14.982 26.416 1.00 96.38 104 GLU A O 1
ATOM 846 N N . ARG A 1 105 ? -25.517 -15.331 24.494 1.00 96.38 105 ARG A N 1
ATOM 847 C CA . ARG A 1 105 ? -24.356 -16.016 25.087 1.00 96.38 105 ARG A CA 1
ATOM 848 C C . ARG A 1 105 ? -23.641 -15.168 26.141 1.00 96.38 105 ARG A C 1
ATOM 850 O O . ARG A 1 105 ? -23.269 -15.670 27.197 1.00 96.38 105 ARG A O 1
ATOM 857 N N . ILE A 1 106 ? -23.426 -13.885 25.852 1.00 94.75 106 ILE A N 1
ATOM 858 C CA . ILE A 1 106 ? -22.679 -12.974 26.735 1.00 94.75 106 ILE A CA 1
ATOM 859 C C . ILE A 1 106 ? -23.582 -12.337 27.808 1.00 94.75 106 ILE A C 1
ATOM 861 O O . ILE A 1 106 ? -23.081 -11.799 28.799 1.00 94.75 106 ILE A O 1
ATOM 865 N N . GLY A 1 107 ? -24.905 -12.357 27.624 1.00 94.69 107 GLY A N 1
ATOM 866 C CA . GLY A 1 107 ? -25.854 -11.695 28.520 1.00 94.69 107 GLY A CA 1
ATOM 867 C C . GLY A 1 107 ? -25.821 -10.166 28.408 1.00 94.69 107 GLY A C 1
ATOM 868 O O . GLY A 1 107 ? -25.878 -9.455 29.413 1.00 94.69 107 GLY A O 1
ATOM 869 N N . LEU A 1 108 ? -25.686 -9.635 27.189 1.00 95.44 108 LEU A N 1
ATOM 870 C CA . LEU A 1 108 ? -25.745 -8.195 26.904 1.00 95.44 108 LEU A CA 1
ATOM 871 C C . LEU A 1 108 ? -26.910 -7.877 25.973 1.00 95.44 108 LEU A C 1
ATOM 873 O O . LEU A 1 108 ? -27.354 -8.717 25.205 1.00 95.44 108 LEU A O 1
ATOM 877 N N . SER A 1 109 ? -27.371 -6.624 25.976 1.00 97.62 109 SER A N 1
ATOM 878 C CA . SER A 1 109 ? -28.361 -6.197 24.985 1.00 97.62 109 SER A CA 1
ATOM 879 C C . SER A 1 109 ? -27.761 -6.177 23.573 1.00 97.62 109 SER A C 1
ATOM 881 O O . SER A 1 109 ? -26.599 -5.796 23.380 1.00 97.62 109 SER A O 1
ATOM 883 N N . VAL A 1 110 ? -28.581 -6.487 22.566 1.00 94.69 110 VAL A N 1
ATOM 884 C CA . VAL A 1 110 ? -28.219 -6.389 21.139 1.00 94.69 110 VAL A CA 1
ATOM 885 C C . VAL A 1 110 ? -27.649 -5.005 20.796 1.00 94.69 110 VAL A C 1
ATOM 887 O O . VAL A 1 110 ? -26.664 -4.898 20.065 1.00 94.69 110 VAL A O 1
ATOM 890 N N . ALA A 1 111 ? -28.223 -3.932 21.353 1.00 95.88 111 ALA A N 1
ATOM 891 C CA . ALA A 1 111 ? -27.751 -2.563 21.143 1.00 95.88 111 ALA A CA 1
ATOM 892 C C . ALA A 1 111 ? -26.333 -2.340 21.699 1.00 95.88 111 ALA A C 1
ATOM 894 O O . ALA A 1 111 ? -25.499 -1.709 21.050 1.00 95.88 111 ALA A O 1
ATOM 895 N N . THR A 1 112 ? -26.024 -2.900 22.874 1.00 96.62 112 THR A N 1
ATOM 896 C CA . THR A 1 112 ? -24.678 -2.834 23.458 1.00 96.62 112 THR A CA 1
ATOM 897 C C . THR A 1 112 ? -23.664 -3.588 22.605 1.00 96.62 112 THR A C 1
ATOM 899 O O . THR A 1 112 ? -22.588 -3.051 22.342 1.00 96.62 112 THR A O 1
ATOM 902 N N . VAL A 1 113 ? -24.008 -4.792 22.136 1.00 96.12 113 VAL A N 1
ATOM 903 C CA . VAL A 1 113 ? -23.146 -5.575 21.236 1.00 96.12 113 VAL A CA 1
ATOM 904 C C . VAL A 1 113 ? -22.873 -4.790 19.952 1.00 96.12 113 VAL A C 1
ATOM 906 O O . VAL A 1 113 ? -21.712 -4.608 19.591 1.00 96.12 113 VAL A O 1
ATOM 909 N N . LYS A 1 114 ? -23.907 -4.212 19.323 1.00 93.44 114 LYS A N 1
ATOM 910 C CA . LYS A 1 114 ? -23.752 -3.322 18.158 1.00 93.44 114 LYS A CA 1
ATOM 911 C C . LYS A 1 114 ? -22.807 -2.152 18.443 1.00 93.44 114 LYS A C 1
ATOM 913 O O . LYS A 1 114 ? -21.907 -1.900 17.648 1.00 93.44 114 LYS A O 1
ATOM 918 N N . GLY A 1 115 ? -22.963 -1.470 19.577 1.00 95.31 115 GLY A N 1
ATOM 919 C CA . GLY A 1 115 ? -22.100 -0.348 19.959 1.00 95.31 115 GLY A CA 1
ATOM 920 C C . GLY A 1 115 ? -20.642 -0.754 20.212 1.00 95.31 115 GLY A C 1
ATOM 921 O O . GLY A 1 115 ? -19.725 -0.004 19.876 1.00 95.31 115 GLY A O 1
ATOM 922 N N . ILE A 1 116 ? -20.404 -1.945 20.771 1.00 94.31 116 ILE A N 1
ATOM 923 C CA . ILE A 1 116 ? -19.054 -2.513 20.911 1.00 94.31 116 ILE A CA 1
ATOM 924 C C . ILE A 1 116 ? -18.477 -2.792 19.524 1.00 94.31 116 ILE A C 1
ATOM 926 O O . ILE A 1 116 ? -17.415 -2.267 19.199 1.00 94.31 116 ILE A O 1
ATOM 930 N N . LEU A 1 117 ? -19.201 -3.533 18.682 1.00 91.62 117 LEU A N 1
ATOM 931 C CA . LEU A 1 117 ? -18.764 -3.856 17.326 1.00 91.62 117 LEU A CA 1
ATOM 932 C C . LEU A 1 117 ? -18.491 -2.598 16.502 1.00 91.62 117 LEU A C 1
ATOM 934 O O . LEU A 1 117 ? -17.503 -2.560 15.787 1.00 91.62 117 LEU A O 1
ATOM 938 N N . GLN A 1 118 ? -19.287 -1.537 16.634 1.00 89.69 118 GLN A N 1
ATOM 939 C CA . GLN A 1 118 ? -19.043 -0.267 15.947 1.00 89.69 118 GLN A CA 1
ATOM 940 C C . GLN A 1 118 ? -17.721 0.382 16.384 1.00 89.69 118 GLN A C 1
ATOM 942 O O . GLN A 1 118 ? -16.963 0.859 15.540 1.00 89.69 118 GLN A O 1
ATOM 947 N N . LYS A 1 119 ? -17.399 0.353 17.684 1.00 86.44 119 LYS A N 1
ATOM 948 C CA . LYS A 1 119 ? -16.115 0.852 18.208 1.00 86.44 119 LYS A CA 1
ATOM 949 C C . LYS A 1 119 ? -14.921 0.036 17.708 1.00 86.44 119 LYS A C 1
ATOM 951 O O . LYS A 1 119 ? -13.849 0.606 17.519 1.00 86.44 119 LYS A O 1
ATOM 956 N N . PHE A 1 120 ? -15.102 -1.266 17.486 1.00 82.81 120 PHE A N 1
ATOM 957 C CA . PHE A 1 120 ? -14.085 -2.131 16.879 1.00 82.81 120 PHE A CA 1
ATOM 958 C C . PHE A 1 120 ? -13.999 -1.948 15.357 1.00 82.81 120 PHE A C 1
ATOM 960 O O . PHE A 1 120 ? -12.906 -1.804 14.826 1.00 82.81 120 PHE A O 1
ATOM 967 N N . LYS A 1 121 ? -15.123 -1.829 14.643 1.00 64.62 121 LYS A N 1
ATOM 968 C CA . LYS A 1 121 ? -15.166 -1.552 13.195 1.00 64.62 121 LYS A CA 1
ATOM 969 C C . LYS A 1 121 ? -14.551 -0.198 12.832 1.00 64.62 121 LYS A C 1
ATOM 971 O O . LYS A 1 121 ? -13.916 -0.091 11.789 1.00 64.62 121 LYS A O 1
ATOM 976 N N . ALA A 1 122 ? -14.681 0.807 13.702 1.00 51.88 122 ALA A N 1
ATOM 977 C CA . ALA A 1 122 ? -13.969 2.079 13.570 1.00 51.88 122 ALA A CA 1
ATOM 978 C C . ALA A 1 122 ? -12.440 1.934 13.720 1.00 51.88 122 ALA A C 1
ATOM 980 O O . ALA A 1 122 ? -11.703 2.824 13.302 1.00 51.88 122 ALA A O 1
ATOM 981 N N . LYS A 1 123 ? -11.962 0.832 14.316 1.00 49.59 123 LYS A N 1
ATOM 982 C CA . LYS A 1 123 ? -10.542 0.565 14.560 1.00 49.59 123 LYS A 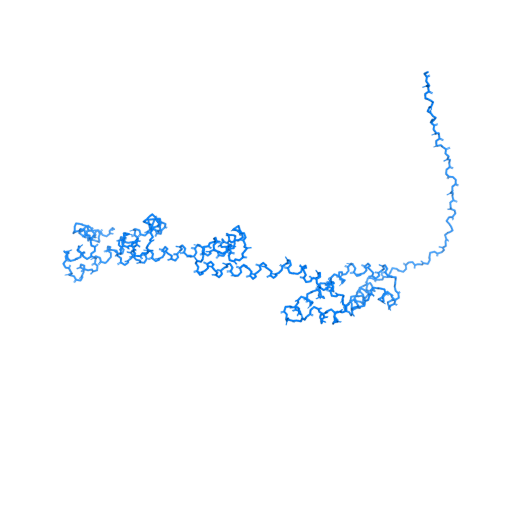CA 1
ATOM 983 C C . LYS A 1 123 ? -9.897 -0.438 13.598 1.00 49.59 123 LYS A C 1
ATOM 985 O O . LYS A 1 123 ? -8.715 -0.255 13.340 1.00 49.59 123 LYS A O 1
ATOM 990 N N . THR A 1 124 ? -10.613 -1.437 13.069 1.00 50.25 124 THR A N 1
ATOM 991 C CA . THR A 1 124 ? -9.949 -2.588 12.412 1.00 50.25 124 THR A CA 1
ATOM 992 C C . THR A 1 124 ? -10.414 -2.877 10.972 1.00 50.25 124 THR A C 1
ATOM 994 O O . THR A 1 124 ? -9.606 -2.878 10.053 1.00 50.25 124 THR A O 1
ATOM 997 N N . THR A 1 125 ? -11.706 -3.046 10.682 1.00 46.38 125 THR A N 1
ATOM 998 C CA . THR A 1 125 ? -12.115 -3.752 9.440 1.00 46.38 125 THR A CA 1
ATOM 999 C C . THR A 1 125 ? -12.252 -2.931 8.158 1.00 46.38 125 THR A C 1
ATOM 1001 O O . THR A 1 125 ? -12.045 -3.472 7.076 1.00 46.38 125 THR A O 1
ATOM 1004 N N . VAL A 1 126 ? -12.618 -1.646 8.212 1.00 49.84 126 VAL A N 1
ATOM 1005 C CA . VAL A 1 126 ? -12.820 -0.874 6.961 1.00 49.84 126 VAL A CA 1
ATOM 1006 C C . VAL A 1 126 ? -11.490 -0.356 6.412 1.00 49.84 126 VAL A C 1
ATOM 1008 O O . VAL A 1 126 ? -11.314 -0.225 5.202 1.00 49.84 126 VAL A O 1
ATOM 1011 N N . ALA A 1 127 ? -10.527 -0.068 7.287 1.00 52.81 127 ALA A N 1
ATOM 1012 C CA . ALA A 1 127 ? -9.249 0.489 6.872 1.00 52.81 127 ALA A CA 1
ATOM 1013 C C . ALA A 1 127 ? -8.342 -0.565 6.224 1.00 52.81 127 ALA A C 1
ATOM 1015 O O . ALA A 1 127 ? -7.784 -0.268 5.175 1.00 52.81 127 ALA A O 1
ATOM 1016 N N . GLU A 1 128 ? -8.223 -1.763 6.801 1.00 59.31 128 GLU A N 1
ATOM 1017 C CA . GLU A 1 128 ? -7.278 -2.793 6.341 1.00 59.31 128 GLU A CA 1
ATOM 1018 C C . GLU A 1 128 ? -7.719 -3.422 5.011 1.00 59.31 128 GLU A C 1
ATOM 1020 O O . GLU A 1 128 ? -7.000 -3.292 4.027 1.00 59.31 128 GLU A O 1
ATOM 1025 N N . ASN A 1 129 ? -8.965 -3.896 4.902 1.00 73.00 129 ASN A N 1
ATOM 1026 C CA . ASN A 1 129 ? -9.470 -4.517 3.665 1.00 73.00 129 ASN A CA 1
ATOM 1027 C C . ASN A 1 129 ? -9.497 -3.537 2.467 1.00 73.00 129 ASN A C 1
ATOM 1029 O O . ASN A 1 129 ? -9.200 -3.889 1.330 1.00 73.00 129 ASN A O 1
ATOM 1033 N N . THR A 1 130 ? -9.779 -2.253 2.720 1.00 78.62 130 THR A N 1
ATOM 1034 C CA . THR A 1 130 ? -9.703 -1.229 1.664 1.00 78.62 130 THR A CA 1
ATOM 1035 C C . THR A 1 130 ? -8.257 -0.928 1.266 1.00 78.62 130 THR A C 1
ATOM 1037 O O . THR A 1 130 ? -8.003 -0.614 0.109 1.00 78.62 130 THR A O 1
ATOM 1040 N N . ASN A 1 131 ? -7.301 -0.982 2.199 1.00 88.62 131 ASN A N 1
ATOM 1041 C CA . ASN A 1 131 ? -5.899 -0.718 1.877 1.00 88.62 131 ASN A CA 1
ATOM 1042 C C . ASN A 1 131 ? -5.294 -1.848 1.043 1.00 88.62 131 ASN A C 1
ATOM 1044 O O . ASN A 1 131 ? -4.542 -1.551 0.117 1.00 88.62 131 ASN A O 1
ATOM 1048 N N . ASP A 1 132 ? -5.654 -3.093 1.350 1.00 87.56 132 ASP A N 1
ATOM 1049 C CA . ASP A 1 132 ? -5.183 -4.268 0.619 1.00 87.56 132 ASP A CA 1
ATOM 1050 C C . ASP A 1 132 ? -5.726 -4.259 -0.813 1.00 87.56 132 ASP A C 1
ATOM 1052 O O . ASP A 1 132 ? -4.948 -4.358 -1.756 1.00 87.56 132 ASP A O 1
ATOM 1056 N N . LYS A 1 133 ? -7.018 -3.957 -1.001 1.00 89.12 133 LYS A N 1
ATOM 1057 C CA . LYS A 1 133 ? -7.605 -3.760 -2.340 1.00 89.12 133 LYS A CA 1
ATOM 1058 C C . LYS A 1 133 ? -6.980 -2.598 -3.109 1.00 89.12 133 LYS A C 1
ATOM 1060 O O . LYS A 1 133 ? -6.756 -2.696 -4.310 1.00 89.12 133 LYS A O 1
ATOM 1065 N N . ILE A 1 134 ? -6.670 -1.486 -2.431 1.00 92.25 134 ILE A N 1
ATOM 1066 C CA . ILE A 1 134 ? -5.924 -0.384 -3.057 1.00 92.25 134 ILE A CA 1
ATOM 1067 C C . ILE A 1 134 ? -4.550 -0.882 -3.523 1.00 92.25 134 ILE A C 1
ATOM 1069 O O . ILE A 1 134 ? -4.116 -0.513 -4.609 1.00 92.25 134 ILE A O 1
ATOM 1073 N N . LEU A 1 135 ? -3.850 -1.686 -2.718 1.00 91.94 135 LEU A N 1
ATOM 1074 C CA . LEU A 1 135 ? -2.536 -2.226 -3.067 1.00 91.94 135 LEU A CA 1
ATOM 1075 C C . LEU A 1 135 ? -2.611 -3.181 -4.266 1.00 91.94 135 LEU A C 1
ATOM 1077 O O . LEU A 1 135 ? -1.793 -3.062 -5.176 1.00 91.94 135 LEU A O 1
ATOM 1081 N N . GLU A 1 136 ? -3.589 -4.080 -4.271 1.00 91.81 136 GLU A N 1
ATOM 1082 C CA . GLU A 1 136 ? -3.860 -5.022 -5.359 1.00 91.81 136 GLU A CA 1
ATOM 1083 C C . GLU A 1 136 ? -4.097 -4.266 -6.673 1.00 91.81 136 GLU A C 1
ATOM 1085 O O . GLU A 1 136 ? -3.285 -4.368 -7.589 1.00 91.81 136 GLU A O 1
ATOM 1090 N N . MET A 1 137 ? -5.065 -3.340 -6.707 1.00 93.69 137 MET A N 1
ATOM 1091 C CA . MET A 1 137 ? -5.343 -2.531 -7.903 1.00 93.69 137 MET A CA 1
ATOM 1092 C C . MET A 1 137 ? -4.136 -1.685 -8.354 1.00 93.69 137 MET A C 1
ATOM 1094 O O . MET A 1 137 ? -3.895 -1.495 -9.547 1.00 93.69 137 MET A O 1
ATOM 1098 N N . LEU A 1 138 ? -3.335 -1.159 -7.419 1.00 91.44 138 LEU A N 1
ATOM 1099 C CA . LEU A 1 138 ? -2.100 -0.443 -7.765 1.00 91.44 138 LEU A CA 1
ATOM 1100 C C . LEU A 1 138 ? -1.060 -1.366 -8.415 1.00 91.44 138 LEU A C 1
ATOM 1102 O O . LEU A 1 138 ? -0.316 -0.928 -9.302 1.00 91.44 138 LEU A O 1
ATOM 1106 N N . THR A 1 139 ? -0.994 -2.619 -7.970 1.00 87.56 139 THR A N 1
ATOM 1107 C CA . THR A 1 139 ? -0.098 -3.652 -8.503 1.00 87.56 139 THR A CA 1
ATOM 1108 C C . THR A 1 139 ? -0.557 -4.085 -9.891 1.00 87.56 139 THR A C 1
ATOM 1110 O O . THR A 1 139 ? 0.266 -4.102 -10.806 1.00 87.56 139 THR A O 1
ATOM 1113 N N . ASP A 1 140 ? -1.865 -4.205 -10.099 1.00 86.50 140 ASP A N 1
ATOM 1114 C CA . ASP A 1 140 ? -2.486 -4.507 -11.397 1.00 86.50 140 ASP A CA 1
ATOM 1115 C C . ASP A 1 140 ? -2.384 -3.352 -12.405 1.00 86.50 140 ASP A C 1
ATOM 1117 O O . ASP A 1 140 ? -2.548 -3.536 -13.606 1.00 86.50 140 ASP A O 1
ATOM 1121 N N . GLY A 1 141 ? -2.037 -2.146 -11.941 1.00 85.69 141 GLY A N 1
ATOM 1122 C CA . GLY A 1 141 ? -1.740 -1.006 -12.812 1.00 85.69 141 GLY A CA 1
ATOM 1123 C C . GLY A 1 141 ? -2.881 -0.018 -13.001 1.00 85.69 141 GLY A C 1
ATOM 1124 O O . GLY A 1 141 ? -2.722 0.914 -13.789 1.00 85.69 141 GLY A O 1
ATOM 1125 N N . PHE A 1 142 ? -3.963 -0.144 -12.233 1.00 88.06 142 PHE A N 1
ATOM 1126 C CA . PHE A 1 142 ? -5.043 0.837 -12.237 1.00 88.06 142 PHE A CA 1
ATOM 1127 C C . PHE A 1 142 ? -4.537 2.239 -11.876 1.00 88.06 142 PHE A C 1
ATOM 1129 O O . PHE A 1 142 ? -3.669 2.450 -11.012 1.00 88.06 142 PHE A O 1
ATOM 1136 N N . ASN A 1 143 ? -5.119 3.238 -12.532 1.00 91.94 143 ASN A N 1
ATOM 1137 C CA . ASN A 1 143 ? -4.885 4.638 -12.229 1.00 91.94 143 ASN A CA 1
ATOM 1138 C C . ASN A 1 143 ? -5.449 4.969 -10.840 1.00 91.94 143 ASN A C 1
ATOM 1140 O O . ASN A 1 143 ? -6.520 4.524 -10.442 1.00 91.94 143 ASN A O 1
ATOM 1144 N N . ARG A 1 144 ? -4.770 5.853 -10.105 1.00 93.69 144 ARG A N 1
ATOM 1145 C CA . ARG A 1 144 ? -5.257 6.358 -8.813 1.00 93.69 144 ARG A CA 1
ATOM 1146 C C . ARG A 1 144 ? -6.678 6.917 -8.891 1.00 93.69 144 ARG A C 1
ATOM 1148 O O . ARG A 1 144 ? -7.398 6.764 -7.915 1.00 93.69 144 ARG A O 1
ATOM 1155 N N . LYS A 1 145 ? -7.065 7.573 -9.994 1.00 93.38 145 LYS A N 1
ATOM 1156 C CA . LYS A 1 145 ? -8.437 8.076 -10.187 1.00 93.38 145 LYS A CA 1
ATOM 1157 C C . LYS A 1 145 ? -9.448 6.930 -10.260 1.00 93.38 145 LYS A C 1
ATOM 1159 O O . LYS A 1 145 ? -10.387 6.935 -9.477 1.00 93.38 145 LYS A O 1
ATOM 1164 N N . GLU A 1 146 ? -9.178 5.921 -11.085 1.00 90.69 146 GLU A N 1
ATOM 1165 C CA . GLU A 1 146 ? -10.014 4.716 -11.214 1.00 90.69 146 GLU A CA 1
ATOM 1166 C C . GLU A 1 146 ? -10.167 4.005 -9.867 1.00 90.69 146 GLU A C 1
ATOM 1168 O O . GLU A 1 146 ? -11.269 3.634 -9.478 1.00 90.69 146 GLU A O 1
ATOM 1173 N N . ILE A 1 147 ? -9.083 3.890 -9.094 1.00 92.44 147 ILE A N 1
ATOM 1174 C CA . ILE A 1 147 ? -9.123 3.313 -7.743 1.00 92.44 147 ILE A CA 1
ATOM 1175 C C . ILE A 1 147 ? -9.998 4.159 -6.806 1.00 92.44 147 ILE A C 1
ATOM 1177 O O . ILE A 1 147 ? -10.752 3.609 -6.003 1.00 92.44 147 ILE A O 1
ATOM 1181 N N . CYS A 1 148 ? -9.904 5.493 -6.885 1.00 91.44 148 CYS A N 1
ATOM 1182 C CA . CYS A 1 148 ? -10.727 6.390 -6.069 1.00 91.44 148 CYS A CA 1
ATOM 1183 C C . CYS A 1 148 ? -12.216 6.212 -6.365 1.00 91.44 148 CYS A C 1
ATOM 1185 O O . CYS A 1 148 ? -13.004 6.132 -5.427 1.00 91.44 148 CYS A O 1
ATOM 1187 N N . GLU A 1 149 ? -12.576 6.133 -7.645 1.00 90.88 149 GLU A N 1
ATOM 1188 C CA . GLU A 1 149 ? -13.953 5.947 -8.112 1.00 90.88 149 GLU A CA 1
ATOM 1189 C C . GLU A 1 149 ? -14.482 4.556 -7.743 1.00 90.88 149 GLU A C 1
ATOM 1191 O O . GLU A 1 149 ? -15.558 4.438 -7.165 1.00 90.88 149 GLU A O 1
ATOM 1196 N N . THR A 1 150 ? -13.684 3.512 -7.974 1.00 89.44 150 THR A N 1
ATOM 1197 C CA . THR A 1 150 ? -14.080 2.113 -7.748 1.00 89.44 150 THR A CA 1
ATOM 1198 C C . THR A 1 150 ? -14.279 1.793 -6.269 1.00 89.44 150 THR A C 1
ATOM 1200 O O . THR A 1 150 ? -15.231 1.114 -5.892 1.00 89.44 150 THR A O 1
ATOM 1203 N N . LEU A 1 151 ? -13.377 2.272 -5.407 1.00 85.50 151 LEU A N 1
ATOM 1204 C CA . LEU A 1 151 ? -13.405 1.971 -3.972 1.00 85.50 151 LEU A CA 1
ATOM 1205 C C . LEU A 1 151 ? -14.052 3.084 -3.138 1.00 85.50 151 LEU A C 1
ATOM 1207 O O . LEU A 1 151 ? -14.096 2.971 -1.913 1.00 85.50 151 LEU A O 1
ATOM 1211 N N . ASN A 1 152 ? -14.528 4.155 -3.782 1.00 85.75 152 ASN A N 1
ATOM 1212 C CA . ASN A 1 152 ? -15.059 5.358 -3.143 1.00 85.75 152 ASN A CA 1
ATOM 1213 C C . ASN A 1 152 ? -14.123 5.900 -2.038 1.00 85.75 152 ASN A C 1
ATOM 1215 O O . ASN A 1 152 ? -14.511 6.117 -0.887 1.00 85.75 152 ASN A O 1
ATOM 1219 N N . VAL A 1 153 ? -12.840 6.065 -2.379 1.00 89.44 153 VAL A N 1
ATOM 1220 C CA . VAL A 1 153 ? -11.785 6.531 -1.463 1.00 89.44 153 VAL A CA 1
ATOM 1221 C C . VAL A 1 153 ? -11.147 7.827 -1.943 1.00 89.44 153 VAL A C 1
ATOM 1223 O O . VAL A 1 153 ? -10.967 8.060 -3.131 1.00 89.44 153 VAL A O 1
ATOM 1226 N N . GLY A 1 154 ? -10.721 8.670 -1.001 1.00 91.06 154 GLY A N 1
ATOM 1227 C CA . GLY A 1 154 ? -10.018 9.909 -1.331 1.00 91.06 154 GLY A CA 1
ATOM 1228 C C . GLY A 1 154 ? -8.610 9.677 -1.896 1.00 91.06 154 GLY A C 1
ATOM 1229 O O . GLY A 1 154 ? -7.841 8.855 -1.388 1.00 91.06 154 GLY A O 1
ATOM 1230 N N . LEU A 1 155 ? -8.217 10.500 -2.873 1.00 93.44 155 LEU A N 1
ATOM 1231 C CA . LEU A 1 155 ? -6.915 10.429 -3.553 1.00 93.44 155 LEU A CA 1
ATOM 1232 C C . LEU A 1 155 ? -5.715 10.471 -2.594 1.00 93.44 155 LEU A C 1
ATOM 1234 O O . LEU A 1 155 ? -4.712 9.786 -2.807 1.00 93.44 155 LEU A O 1
ATOM 1238 N N . SER A 1 156 ? -5.808 11.253 -1.517 1.00 94.12 156 SER A N 1
ATOM 1239 C CA . SER A 1 156 ? -4.756 11.350 -0.497 1.00 94.12 156 SER A CA 1
ATOM 1240 C C . SER A 1 156 ? -4.488 10.011 0.196 1.00 94.12 156 SER A C 1
ATOM 1242 O O . SER A 1 156 ? -3.332 9.692 0.480 1.00 94.12 156 SER A O 1
ATOM 1244 N N . LYS A 1 157 ? -5.528 9.195 0.419 1.00 89.69 157 LYS A N 1
ATOM 1245 C CA . LYS A 1 157 ? -5.397 7.859 1.015 1.00 89.69 157 LYS A CA 1
ATOM 1246 C C . LYS A 1 157 ? -4.643 6.923 0.070 1.00 89.69 157 LYS A C 1
ATOM 1248 O O . LYS A 1 157 ? -3.653 6.322 0.483 1.00 89.69 157 LYS A O 1
ATOM 1253 N N . VAL A 1 158 ? -5.042 6.886 -1.203 1.00 93.81 158 VAL A N 1
ATOM 1254 C CA . VAL A 1 158 ? -4.381 6.079 -2.245 1.00 93.81 158 VAL A CA 1
ATOM 1255 C C . VAL A 1 158 ? -2.905 6.468 -2.385 1.00 93.81 158 VAL A C 1
ATOM 1257 O O . VAL A 1 158 ? -2.032 5.603 -2.358 1.00 93.81 158 VAL A O 1
ATOM 1260 N N . LYS A 1 159 ? -2.591 7.773 -2.434 1.00 92.88 159 LYS A N 1
ATOM 1261 C CA . LYS A 1 159 ? -1.201 8.273 -2.475 1.00 92.88 159 LYS A CA 1
ATOM 1262 C C . LYS A 1 159 ? -0.378 7.809 -1.272 1.00 92.88 159 LYS A C 1
ATOM 1264 O O . LYS A 1 159 ? 0.764 7.383 -1.443 1.00 92.88 159 LYS A O 1
ATOM 1269 N N . LYS A 1 160 ? -0.943 7.887 -0.063 1.00 92.19 160 LYS A N 1
ATOM 1270 C CA . LYS A 1 160 ? -0.259 7.479 1.170 1.00 92.19 160 LYS A CA 1
ATOM 1271 C C . LYS A 1 160 ? 0.059 5.984 1.168 1.00 92.19 160 LYS A C 1
ATOM 1273 O O . LYS A 1 160 ? 1.184 5.616 1.491 1.00 92.19 160 LYS A O 1
ATOM 1278 N N . ILE A 1 161 ? -0.898 5.144 0.771 1.00 91.19 161 ILE A N 1
ATOM 1279 C CA . ILE A 1 161 ? -0.721 3.685 0.693 1.00 91.19 161 ILE A CA 1
ATOM 1280 C C . ILE A 1 161 ? 0.331 3.331 -0.354 1.00 91.19 161 ILE A C 1
ATOM 1282 O O . ILE A 1 161 ? 1.242 2.557 -0.069 1.00 91.19 161 ILE A O 1
ATOM 1286 N N . ALA A 1 162 ? 0.265 3.951 -1.530 1.00 90.31 162 ALA A N 1
ATOM 1287 C CA . ALA A 1 162 ? 1.227 3.687 -2.587 1.00 90.31 162 ALA A CA 1
ATOM 1288 C C . ALA A 1 162 ? 2.658 4.116 -2.225 1.00 90.31 162 ALA A C 1
ATOM 1290 O O . ALA A 1 162 ? 3.613 3.432 -2.583 1.00 90.31 162 ALA A O 1
ATOM 1291 N N . SER A 1 163 ? 2.810 5.239 -1.513 1.00 88.56 163 SER A N 1
ATOM 1292 C CA . SER A 1 163 ? 4.109 5.713 -1.021 1.00 88.56 163 SER A CA 1
ATOM 1293 C C . SER A 1 163 ? 4.664 4.796 0.072 1.00 88.56 163 SER A C 1
ATOM 1295 O O . SER A 1 163 ? 5.809 4.358 -0.013 1.00 88.56 163 SER A O 1
ATOM 1297 N N . LYS A 1 164 ? 3.826 4.429 1.056 1.00 90.00 164 LYS A N 1
ATOM 1298 C CA . LYS A 1 164 ? 4.204 3.536 2.163 1.00 90.00 164 LYS A CA 1
ATOM 1299 C C . LYS A 1 164 ? 4.700 2.178 1.661 1.00 90.00 164 LYS A C 1
ATOM 1301 O O . LYS A 1 164 ? 5.683 1.670 2.184 1.00 90.00 164 LYS A O 1
ATOM 1306 N N . ASN A 1 165 ? 4.042 1.629 0.643 1.00 87.12 165 ASN A N 1
ATOM 1307 C CA . ASN A 1 165 ? 4.376 0.323 0.071 1.00 87.12 165 ASN A CA 1
ATOM 1308 C C . ASN A 1 165 ? 5.309 0.403 -1.149 1.00 87.12 165 ASN A C 1
ATOM 1310 O O . ASN A 1 165 ? 5.552 -0.603 -1.799 1.00 87.12 165 ASN A O 1
ATOM 1314 N N . GLN A 1 166 ? 5.821 1.592 -1.483 1.00 85.94 166 GLN A N 1
ATOM 1315 C CA . GLN A 1 166 ? 6.791 1.820 -2.562 1.00 85.94 166 GLN A CA 1
ATOM 1316 C C . GLN A 1 166 ? 6.383 1.299 -3.960 1.00 85.94 166 GLN A C 1
ATOM 1318 O O . GLN A 1 166 ? 7.235 1.230 -4.840 1.00 85.94 166 GLN A O 1
ATOM 1323 N N . VAL A 1 167 ? 5.096 1.036 -4.222 1.00 81.94 167 VAL A N 1
ATOM 1324 C CA . VAL A 1 167 ? 4.606 0.390 -5.464 1.00 81.94 167 VAL A CA 1
ATOM 1325 C C . VAL A 1 167 ? 5.099 1.100 -6.731 1.00 81.94 167 VAL A C 1
ATOM 1327 O O . VAL A 1 167 ? 5.567 0.481 -7.683 1.00 81.94 167 VAL A O 1
ATOM 1330 N N . TYR A 1 168 ? 5.058 2.434 -6.734 1.00 73.06 168 TYR A N 1
ATOM 1331 C CA . TYR A 1 168 ? 5.524 3.222 -7.877 1.00 73.06 168 TYR A CA 1
ATOM 1332 C C . TYR A 1 168 ? 7.041 3.230 -8.028 1.00 73.06 168 TYR A C 1
ATOM 1334 O O . TYR A 1 168 ? 7.539 3.344 -9.143 1.00 73.06 168 TYR A O 1
ATOM 1342 N N . LYS A 1 169 ? 7.780 3.118 -6.922 1.00 78.00 169 LYS A N 1
ATOM 1343 C CA . LYS A 1 169 ? 9.238 3.057 -6.967 1.00 78.00 169 LYS A CA 1
ATOM 1344 C C . LYS A 1 169 ? 9.675 1.750 -7.625 1.00 78.00 169 LYS A C 1
ATOM 1346 O O . LYS A 1 169 ? 10.525 1.806 -8.506 1.00 78.00 169 LYS A O 1
ATOM 1351 N N . THR A 1 170 ? 9.032 0.634 -7.284 1.00 76.81 170 THR A N 1
ATOM 1352 C CA . THR A 1 170 ? 9.316 -0.684 -7.867 1.00 76.81 170 THR A CA 1
ATOM 1353 C C . THR A 1 170 ? 9.005 -0.716 -9.361 1.00 76.81 170 THR A C 1
ATOM 1355 O O . THR A 1 170 ? 9.891 -1.019 -10.151 1.00 76.81 170 THR A O 1
ATOM 1358 N N . LYS A 1 171 ? 7.816 -0.258 -9.785 1.00 79.06 171 LYS A N 1
ATOM 1359 C CA . LYS A 1 171 ? 7.458 -0.203 -11.218 1.00 79.06 171 LYS A CA 1
ATOM 1360 C C . LYS A 1 171 ? 8.386 0.699 -12.037 1.00 79.06 171 LYS A C 1
ATOM 1362 O O . LYS A 1 171 ? 8.738 0.382 -13.170 1.00 79.06 171 LYS A O 1
ATOM 1367 N N . ILE A 1 172 ? 8.804 1.839 -11.476 1.00 84.00 172 ILE A N 1
ATOM 1368 C CA . ILE A 1 172 ? 9.788 2.711 -12.134 1.00 84.00 172 ILE A CA 1
ATOM 1369 C C . ILE A 1 172 ? 11.137 1.995 -12.252 1.00 84.00 172 ILE A C 1
ATOM 1371 O O . ILE A 1 172 ? 11.749 2.071 -13.312 1.00 84.00 172 ILE A O 1
ATOM 1375 N N . GLN A 1 173 ? 11.584 1.294 -11.208 1.00 86.44 173 GLN A N 1
ATOM 1376 C CA . GLN A 1 173 ? 12.839 0.538 -11.215 1.00 86.44 173 GLN A CA 1
ATOM 1377 C C . GLN A 1 173 ? 12.818 -0.628 -12.211 1.00 86.44 173 GLN A C 1
ATOM 1379 O O . GLN A 1 173 ? 13.787 -0.805 -12.940 1.00 86.44 173 GLN A O 1
ATOM 1384 N N . GLU A 1 174 ? 11.723 -1.384 -12.294 1.00 89.19 174 GLU A N 1
ATOM 1385 C CA . GLU A 1 174 ? 11.545 -2.465 -13.275 1.00 89.19 174 GLU A CA 1
ATOM 1386 C C . GLU A 1 174 ? 11.605 -1.933 -14.707 1.00 89.19 174 GLU A C 1
ATOM 1388 O O . GLU A 1 174 ? 12.325 -2.469 -15.547 1.00 89.19 174 GLU A O 1
ATOM 1393 N N . ARG A 1 175 ? 10.923 -0.815 -14.972 1.00 91.69 175 ARG A N 1
ATOM 1394 C CA . ARG A 1 175 ? 10.968 -0.155 -16.278 1.00 91.69 175 ARG A CA 1
ATOM 1395 C C . ARG A 1 175 ? 12.357 0.394 -16.602 1.00 91.69 175 ARG A C 1
ATOM 1397 O O . ARG A 1 175 ? 12.815 0.265 -17.730 1.00 91.69 175 ARG A O 1
ATOM 1404 N N . GLU A 1 176 ? 13.029 1.014 -15.631 1.00 92.50 176 GLU A N 1
ATOM 1405 C CA . GLU A 1 176 ? 14.419 1.466 -15.783 1.00 92.50 176 GLU A CA 1
ATOM 1406 C C . GLU A 1 176 ? 15.348 0.285 -16.096 1.00 92.50 176 GLU A C 1
ATOM 1408 O O . GLU A 1 176 ? 16.194 0.407 -16.979 1.00 92.50 176 GLU A O 1
ATOM 1413 N N . LYS A 1 177 ? 15.162 -0.861 -15.432 1.00 92.75 177 LYS A N 1
ATOM 1414 C CA . LYS A 1 177 ? 15.922 -2.087 -15.692 1.00 92.75 177 LYS A CA 1
ATOM 1415 C C . LYS A 1 177 ? 15.696 -2.596 -17.115 1.00 92.75 177 LYS A C 1
ATOM 1417 O O . LYS A 1 177 ? 16.671 -2.813 -17.822 1.00 92.75 177 LYS A O 1
ATOM 1422 N N . LEU A 1 178 ? 14.444 -2.684 -17.565 1.00 95.00 178 LEU A N 1
ATOM 1423 C CA . LEU A 1 178 ? 14.116 -3.101 -18.931 1.00 95.00 178 LEU A CA 1
ATOM 1424 C C . LEU A 1 178 ? 14.759 -2.181 -19.982 1.00 95.00 178 LEU A C 1
ATOM 1426 O O . LEU A 1 178 ? 15.339 -2.657 -20.954 1.00 95.00 178 LEU A O 1
ATOM 1430 N N . ILE A 1 179 ? 14.721 -0.862 -19.757 1.00 94.12 179 ILE A N 1
ATOM 1431 C CA . ILE A 1 179 ? 15.399 0.116 -20.621 1.00 94.12 179 ILE A CA 1
ATOM 1432 C C . ILE A 1 179 ? 16.905 -0.176 -20.688 1.00 94.12 179 ILE A C 1
ATOM 1434 O O . ILE A 1 179 ? 17.484 -0.149 -21.772 1.00 94.12 179 ILE A O 1
ATOM 1438 N N . LEU A 1 180 ? 17.551 -0.445 -19.551 1.00 92.19 180 LEU A N 1
ATOM 1439 C CA . LEU A 1 180 ? 18.982 -0.754 -19.511 1.00 92.19 180 LEU A CA 1
ATOM 1440 C C . LEU A 1 180 ? 19.306 -2.080 -20.205 1.00 92.19 180 LEU A C 1
ATOM 1442 O O . LEU A 1 180 ? 20.287 -2.132 -20.944 1.00 92.19 180 LEU A O 1
ATOM 1446 N N . ASP A 1 181 ? 18.474 -3.105 -20.031 1.00 93.12 181 ASP A N 1
ATOM 1447 C CA . ASP A 1 181 ? 18.646 -4.407 -20.678 1.00 93.12 181 ASP A CA 1
ATOM 1448 C C . ASP A 1 181 ? 18.556 -4.275 -22.209 1.00 93.12 181 ASP A C 1
ATOM 1450 O O . ASP A 1 181 ? 19.437 -4.758 -22.922 1.00 93.12 181 ASP A O 1
ATOM 1454 N N . MET A 1 182 ? 17.575 -3.527 -22.731 1.00 93.75 182 MET A N 1
ATOM 1455 C CA . MET A 1 182 ? 17.472 -3.240 -24.171 1.00 93.75 182 MET A CA 1
ATOM 1456 C C . MET A 1 182 ? 18.672 -2.434 -24.688 1.00 93.75 182 MET A C 1
ATOM 1458 O O . MET A 1 182 ? 19.197 -2.699 -25.768 1.00 93.75 182 MET A O 1
ATOM 1462 N N . ILE A 1 183 ? 19.165 -1.469 -23.908 1.00 89.69 183 ILE A N 1
ATOM 1463 C CA . ILE A 1 183 ? 20.386 -0.736 -24.263 1.00 89.69 183 ILE A CA 1
ATOM 1464 C C . ILE A 1 183 ? 21.579 -1.693 -24.341 1.00 89.69 183 ILE A C 1
ATOM 1466 O O . ILE A 1 183 ? 22.363 -1.620 -25.286 1.00 89.69 183 ILE A O 1
ATOM 1470 N N . MET A 1 184 ? 21.727 -2.602 -23.375 1.00 86.25 184 MET A N 1
ATOM 1471 C CA . MET A 1 184 ? 22.796 -3.604 -23.385 1.00 86.25 184 MET A CA 1
ATOM 1472 C C . MET A 1 184 ? 22.688 -4.542 -24.590 1.00 86.25 184 MET A C 1
ATOM 1474 O O . MET A 1 184 ? 23.711 -4.917 -25.156 1.00 86.25 184 MET A O 1
ATOM 1478 N N . GLN A 1 185 ? 21.473 -4.847 -25.039 1.00 86.50 185 GLN A N 1
ATOM 1479 C CA . GLN A 1 185 ? 21.215 -5.614 -26.260 1.00 86.50 185 GLN A CA 1
ATOM 1480 C C . GLN A 1 185 ? 21.513 -4.840 -27.558 1.00 86.50 185 GLN A C 1
ATOM 1482 O O . GLN A 1 185 ? 21.514 -5.440 -28.627 1.00 86.50 185 GLN A O 1
ATOM 1487 N N . GLY A 1 186 ? 21.812 -3.538 -27.487 1.00 83.62 186 GLY A N 1
ATOM 1488 C CA . GLY A 1 186 ? 22.186 -2.728 -28.650 1.00 83.62 186 GLY A CA 1
ATOM 1489 C C . GLY A 1 186 ? 21.067 -1.855 -29.214 1.00 83.62 186 GLY A C 1
ATOM 1490 O O . GLY A 1 186 ? 21.297 -1.142 -30.190 1.00 83.62 186 GLY A O 1
ATOM 1491 N N . PHE A 1 187 ? 19.878 -1.860 -28.608 1.00 87.31 187 PHE A N 1
ATOM 1492 C CA . PHE A 1 187 ? 18.772 -1.039 -29.089 1.00 87.31 187 PHE A CA 1
ATOM 1493 C C . PHE A 1 187 ? 19.083 0.453 -28.932 1.00 87.31 187 PHE A C 1
ATOM 1495 O O . PHE A 1 187 ? 19.566 0.930 -27.899 1.00 87.31 187 PHE A O 1
ATOM 1502 N N . THR A 1 188 ? 18.762 1.227 -29.967 1.00 86.25 188 THR A N 1
ATOM 1503 C CA . THR A 1 188 ? 18.830 2.687 -29.906 1.00 86.25 188 THR A CA 1
ATOM 1504 C C . THR A 1 188 ? 17.705 3.234 -29.031 1.00 86.25 188 THR A C 1
ATOM 1506 O O . THR A 1 188 ? 16.625 2.658 -28.932 1.00 86.25 188 THR A O 1
ATOM 1509 N N . ARG A 1 189 ? 17.906 4.417 -28.439 1.00 89.62 189 ARG A N 1
ATOM 1510 C CA . ARG A 1 189 ? 16.875 5.063 -27.605 1.00 89.62 189 ARG A CA 1
ATOM 1511 C C . ARG A 1 189 ? 15.553 5.277 -28.351 1.00 89.62 189 ARG A C 1
ATOM 1513 O O . ARG A 1 189 ? 14.502 5.226 -27.728 1.00 89.62 189 ARG A O 1
ATOM 1520 N N . LYS A 1 190 ? 15.614 5.498 -29.671 1.00 91.31 190 LYS A N 1
ATOM 1521 C CA . LYS A 1 190 ? 14.434 5.636 -30.535 1.00 91.31 190 LYS A CA 1
ATOM 1522 C C . LYS A 1 190 ? 13.669 4.320 -30.655 1.00 91.31 190 LYS A C 1
ATOM 1524 O O . LYS A 1 190 ? 12.473 4.325 -30.406 1.00 91.31 190 LYS A O 1
ATOM 1529 N N . GLN A 1 191 ? 14.363 3.214 -30.918 1.00 91.88 191 GLN A N 1
ATOM 1530 C CA . GLN A 1 191 ? 13.740 1.887 -30.946 1.00 91.88 191 GLN A CA 1
ATOM 1531 C C . GLN A 1 191 ? 13.129 1.526 -29.590 1.00 91.88 191 GLN A C 1
ATOM 1533 O O . GLN A 1 191 ? 12.013 1.042 -29.541 1.00 91.88 191 GLN A O 1
ATOM 1538 N N . ILE A 1 192 ? 13.811 1.828 -28.482 1.00 93.69 192 ILE A N 1
ATOM 1539 C CA . ILE A 1 192 ? 13.270 1.590 -27.133 1.00 93.69 192 ILE A CA 1
ATOM 1540 C C . ILE A 1 192 ? 12.015 2.439 -26.881 1.00 93.69 192 ILE A C 1
ATOM 1542 O O . ILE A 1 192 ? 11.067 1.968 -26.260 1.00 93.69 192 ILE A O 1
ATOM 1546 N N . ALA A 1 193 ? 12.004 3.694 -27.342 1.00 94.19 193 ALA A N 1
ATOM 1547 C CA . ALA A 1 193 ? 10.844 4.573 -27.215 1.00 94.19 193 ALA A CA 1
ATOM 1548 C C . ALA A 1 193 ? 9.637 4.048 -28.000 1.00 94.19 193 ALA A C 1
ATOM 1550 O O . ALA A 1 193 ? 8.526 4.080 -27.476 1.00 94.19 193 ALA A O 1
ATOM 1551 N N . GLU A 1 194 ? 9.868 3.567 -29.223 1.00 95.44 194 GLU A N 1
ATOM 1552 C CA . GLU A 1 194 ? 8.848 2.967 -30.088 1.00 95.44 194 GLU A CA 1
ATOM 1553 C C . GLU A 1 194 ? 8.334 1.645 -29.501 1.00 95.44 194 GLU A C 1
ATOM 1555 O O . GLU A 1 194 ? 7.131 1.497 -29.318 1.00 95.44 194 GLU A O 1
ATOM 1560 N N . GLU A 1 195 ? 9.236 0.744 -29.108 1.00 96.06 195 GLU A N 1
ATOM 1561 C CA . GLU A 1 195 ? 8.909 -0.585 -28.576 1.00 96.06 195 GLU A CA 1
ATOM 1562 C C . GLU A 1 195 ? 8.141 -0.512 -27.251 1.00 96.06 195 GLU A C 1
ATOM 1564 O O . GLU A 1 195 ? 7.147 -1.203 -27.051 1.00 96.06 195 GLU A O 1
ATOM 1569 N N . LEU A 1 196 ? 8.583 0.347 -26.326 1.00 94.31 196 LEU A N 1
ATOM 1570 C CA . LEU A 1 196 ? 7.954 0.461 -25.009 1.00 94.31 196 LEU A CA 1
ATOM 1571 C C . LEU A 1 196 ? 6.800 1.476 -24.983 1.00 94.31 196 LEU A C 1
ATOM 1573 O O . LEU A 1 196 ? 6.121 1.598 -23.962 1.00 94.31 196 LEU A O 1
ATOM 1577 N N . GLY A 1 197 ? 6.609 2.256 -26.052 1.00 94.62 197 GLY A N 1
ATOM 1578 C CA . GLY A 1 197 ? 5.647 3.360 -26.087 1.00 94.62 197 GLY A CA 1
ATOM 1579 C C . GLY A 1 197 ? 5.942 4.456 -25.052 1.00 94.62 197 GLY A C 1
ATOM 1580 O O . GLY A 1 197 ? 5.025 5.052 -24.484 1.00 94.62 197 GLY A O 1
ATOM 1581 N N . ILE A 1 198 ? 7.221 4.711 -24.745 1.00 93.88 198 ILE A N 1
ATOM 1582 C CA . ILE A 1 198 ? 7.642 5.643 -23.685 1.00 93.88 198 ILE A CA 1
ATOM 1583 C C . ILE A 1 198 ? 8.280 6.896 -24.292 1.00 93.88 198 ILE A C 1
ATOM 1585 O O . ILE A 1 198 ? 9.085 6.833 -25.216 1.00 93.88 198 ILE A O 1
ATOM 1589 N N . ASN A 1 199 ? 8.002 8.060 -23.696 1.00 96.12 199 ASN A N 1
ATOM 1590 C CA . ASN A 1 199 ? 8.667 9.312 -24.053 1.00 96.12 199 ASN A CA 1
ATOM 1591 C C . ASN A 1 199 ? 10.202 9.221 -23.893 1.00 96.12 199 ASN A C 1
ATOM 1593 O O . ASN A 1 199 ? 10.714 8.854 -22.830 1.00 96.12 199 ASN A O 1
ATOM 1597 N N . MET A 1 200 ? 10.930 9.663 -24.921 1.00 93.19 200 MET A N 1
ATOM 1598 C CA . MET A 1 200 ? 12.396 9.717 -24.978 1.00 93.19 200 MET A CA 1
ATOM 1599 C C . MET A 1 200 ? 13.049 10.336 -23.728 1.00 93.19 200 MET A C 1
ATOM 1601 O O . MET A 1 200 ? 14.087 9.861 -23.267 1.00 93.19 200 MET A O 1
ATOM 1605 N N . ALA A 1 201 ? 12.437 11.363 -23.131 1.00 93.06 201 ALA A N 1
ATOM 1606 C CA . ALA A 1 201 ? 12.958 12.025 -21.935 1.00 93.06 201 ALA A CA 1
ATOM 1607 C C . ALA A 1 201 ? 13.053 11.084 -20.718 1.00 93.06 201 ALA A C 1
ATOM 1609 O O . ALA A 1 201 ? 13.954 11.225 -19.891 1.00 93.06 201 ALA A O 1
ATOM 1610 N N . ILE A 1 202 ? 12.149 10.105 -20.605 1.00 92.19 202 ILE A N 1
ATOM 1611 C CA . ILE A 1 202 ? 12.174 9.102 -19.530 1.00 92.19 202 ILE A CA 1
ATOM 1612 C C . ILE A 1 202 ? 13.361 8.156 -19.725 1.00 92.19 202 ILE A C 1
ATOM 1614 O O . ILE A 1 202 ? 14.061 7.852 -18.762 1.00 92.19 202 ILE A O 1
ATOM 1618 N N . ILE A 1 203 ? 13.615 7.741 -20.968 1.00 93.50 203 ILE A N 1
ATOM 1619 C CA . ILE A 1 203 ? 14.746 6.876 -21.328 1.00 93.50 203 ILE A CA 1
ATOM 1620 C C . ILE A 1 203 ? 16.066 7.585 -21.024 1.00 93.50 203 ILE A C 1
ATOM 1622 O O . ILE A 1 203 ? 16.953 6.995 -20.411 1.00 93.50 203 ILE A O 1
ATOM 1626 N N . ILE A 1 204 ? 16.183 8.867 -21.390 1.00 91.50 204 ILE A N 1
ATOM 1627 C CA . ILE A 1 204 ? 17.369 9.686 -21.100 1.00 91.50 204 ILE A CA 1
ATOM 1628 C C . ILE A 1 204 ? 17.621 9.750 -19.590 1.00 91.50 204 ILE A C 1
ATOM 1630 O O . ILE A 1 204 ? 18.713 9.398 -19.150 1.00 91.50 204 ILE A O 1
ATOM 1634 N N . LYS A 1 205 ? 16.603 10.084 -18.788 1.00 92.06 205 LYS A N 1
ATOM 1635 C CA . LYS A 1 205 ? 16.729 10.129 -17.322 1.00 92.06 205 LYS A CA 1
ATOM 1636 C C . LYS A 1 205 ? 17.121 8.778 -16.720 1.00 92.06 205 LYS A C 1
ATOM 1638 O O . LYS A 1 205 ? 17.967 8.729 -15.830 1.00 92.06 205 LYS A O 1
ATOM 1643 N N . ALA A 1 206 ? 16.535 7.682 -17.207 1.00 92.19 206 ALA A N 1
ATOM 1644 C CA . ALA A 1 206 ? 16.884 6.330 -16.771 1.00 92.19 206 ALA A CA 1
ATOM 1645 C C . ALA A 1 206 ? 18.358 6.001 -17.069 1.00 92.19 206 ALA A C 1
ATOM 1647 O O . ALA A 1 206 ? 19.052 5.432 -16.222 1.00 92.19 206 ALA A O 1
ATOM 1648 N N . CYS A 1 207 ? 18.851 6.411 -18.243 1.00 89.62 207 CYS A N 1
ATOM 1649 C CA . CYS A 1 207 ? 20.254 6.266 -18.624 1.00 89.62 207 CYS A CA 1
ATOM 1650 C C . CYS A 1 207 ? 21.178 7.108 -17.742 1.00 89.62 207 CYS A C 1
ATOM 1652 O O . CYS A 1 207 ? 22.202 6.606 -17.292 1.00 89.62 207 CYS A O 1
ATOM 1654 N N . GLU A 1 208 ? 20.853 8.378 -17.509 1.00 89.38 208 GLU A N 1
ATOM 1655 C CA . GLU A 1 208 ? 21.676 9.293 -16.708 1.00 89.38 208 GLU A CA 1
ATOM 1656 C C . GLU A 1 208 ? 21.820 8.793 -15.273 1.00 89.38 208 GLU A C 1
ATOM 1658 O O . GLU A 1 208 ? 22.931 8.655 -14.767 1.00 89.38 208 GLU A O 1
ATOM 1663 N N . LYS A 1 209 ? 20.697 8.421 -14.654 1.00 90.50 209 LYS A N 1
ATOM 1664 C CA . LYS A 1 209 ? 20.645 7.927 -13.277 1.00 90.50 209 LYS A CA 1
ATOM 1665 C C . LYS A 1 209 ? 21.500 6.678 -13.052 1.00 90.50 209 LYS A C 1
ATOM 1667 O O . LYS A 1 209 ? 22.093 6.530 -11.990 1.00 90.50 209 LYS A O 1
ATOM 1672 N N . ASN A 1 210 ? 21.559 5.785 -14.038 1.00 88.25 210 ASN A N 1
ATOM 1673 C CA . ASN A 1 210 ? 22.232 4.489 -13.918 1.00 88.25 210 ASN A CA 1
ATOM 1674 C C . ASN A 1 210 ? 23.572 4.425 -14.666 1.00 88.25 210 ASN A C 1
ATOM 1676 O O . ASN A 1 210 ? 24.106 3.339 -14.879 1.00 88.25 210 ASN A O 1
ATOM 1680 N N . ASN A 1 211 ? 24.119 5.563 -15.113 1.00 87.56 211 ASN A N 1
ATOM 1681 C CA . ASN A 1 211 ? 25.297 5.601 -15.989 1.00 87.56 211 ASN A CA 1
ATOM 1682 C C . ASN A 1 211 ? 25.153 4.715 -17.249 1.00 87.56 211 ASN A C 1
ATOM 1684 O O . ASN A 1 211 ? 26.141 4.217 -17.796 1.00 87.56 211 ASN A O 1
ATOM 1688 N N . GLY A 1 212 ? 23.925 4.539 -17.743 1.00 79.12 212 GLY A N 1
ATOM 1689 C CA . GLY A 1 212 ? 23.567 3.623 -18.826 1.00 79.12 212 GLY A CA 1
ATOM 1690 C C . GLY A 1 212 ? 24.349 3.873 -20.114 1.00 79.12 212 GLY A C 1
ATOM 1691 O O . GLY A 1 212 ? 24.738 2.926 -20.784 1.00 79.12 212 GLY A O 1
ATOM 1692 N N . TYR A 1 213 ? 24.691 5.129 -20.430 1.00 78.50 213 TYR A N 1
ATOM 1693 C CA . TYR A 1 213 ? 25.525 5.425 -21.603 1.00 78.50 213 TYR A CA 1
ATOM 1694 C C . TYR A 1 213 ? 26.965 4.910 -21.458 1.00 78.50 213 TYR A C 1
ATOM 1696 O O . TYR A 1 213 ? 27.555 4.420 -22.421 1.00 78.50 213 TYR A O 1
ATOM 1704 N N . ARG A 1 214 ? 27.537 4.990 -20.251 1.00 84.75 214 ARG A N 1
ATOM 1705 C CA . ARG A 1 214 ? 28.879 4.467 -19.973 1.00 84.75 214 ARG A CA 1
ATOM 1706 C C . ARG A 1 214 ? 28.885 2.941 -20.050 1.00 84.75 214 ARG A C 1
ATOM 1708 O O . ARG A 1 214 ? 29.804 2.382 -20.641 1.00 84.75 214 ARG A O 1
ATOM 1715 N N . LEU A 1 215 ? 27.850 2.300 -19.504 1.00 80.62 215 LEU A N 1
ATOM 1716 C CA . LEU A 1 215 ? 27.667 0.847 -19.553 1.00 80.62 215 LEU A CA 1
ATOM 1717 C C . LEU A 1 215 ? 27.469 0.351 -20.987 1.00 80.62 215 LEU A C 1
ATOM 1719 O O . LEU A 1 215 ? 28.177 -0.554 -21.420 1.00 80.62 215 LEU A O 1
ATOM 1723 N N . TYR A 1 216 ? 26.596 1.009 -21.751 1.00 83.06 216 TYR A N 1
ATOM 1724 C CA . TYR A 1 216 ? 26.395 0.736 -23.171 1.00 83.06 216 TYR A CA 1
ATOM 1725 C C . TYR A 1 216 ? 27.699 0.816 -23.953 1.00 83.06 216 TYR A C 1
ATOM 1727 O O . TYR A 1 216 ? 28.061 -0.113 -24.668 1.00 83.06 216 TYR A O 1
ATOM 1735 N N . LYS A 1 217 ? 28.426 1.927 -23.794 1.00 87.50 217 LYS A N 1
ATOM 1736 C CA . LYS A 1 217 ? 29.688 2.149 -24.492 1.00 87.50 217 LYS A CA 1
ATOM 1737 C C . LYS A 1 217 ? 30.697 1.051 -24.159 1.00 87.50 217 LYS A C 1
ATOM 1739 O O . LYS A 1 217 ? 31.315 0.523 -25.072 1.00 87.50 217 LYS A O 1
ATOM 1744 N N . ALA A 1 218 ? 30.828 0.683 -22.885 1.00 87.19 218 ALA A N 1
ATOM 1745 C CA . ALA A 1 218 ? 31.719 -0.393 -22.463 1.00 87.19 218 ALA A CA 1
ATOM 1746 C C . ALA A 1 218 ? 31.313 -1.753 -23.056 1.00 87.19 218 ALA A C 1
ATOM 1748 O O . ALA A 1 218 ? 32.169 -2.466 -23.575 1.00 87.19 218 ALA A O 1
ATOM 1749 N N . HIS A 1 219 ? 30.019 -2.089 -23.034 1.00 85.88 219 HIS A N 1
ATOM 1750 C CA . HIS A 1 219 ? 29.506 -3.327 -23.621 1.00 85.88 219 HIS A CA 1
ATOM 1751 C C . HIS A 1 219 ? 29.740 -3.377 -25.137 1.00 85.88 219 HIS A C 1
ATOM 1753 O O . HIS A 1 219 ? 30.320 -4.334 -25.643 1.00 85.88 219 HIS A O 1
ATOM 1759 N N . ARG A 1 220 ? 29.364 -2.314 -25.853 1.00 91.19 220 ARG A N 1
ATOM 1760 C CA . ARG A 1 220 ? 29.584 -2.165 -27.295 1.00 91.19 220 ARG A CA 1
ATOM 1761 C C . ARG A 1 220 ? 31.060 -2.315 -27.651 1.00 91.19 220 ARG A C 1
ATOM 1763 O O . ARG A 1 220 ? 31.404 -3.085 -28.541 1.00 91.19 220 ARG A O 1
ATOM 1770 N N . ASP A 1 221 ? 31.933 -1.597 -26.948 1.00 92.75 221 ASP A N 1
ATOM 1771 C CA . ASP A 1 221 ? 33.373 -1.634 -27.198 1.00 92.75 221 ASP A CA 1
ATOM 1772 C C . ASP A 1 221 ? 33.930 -3.056 -26.958 1.00 92.75 221 ASP A C 1
ATOM 1774 O O . ASP A 1 221 ? 34.728 -3.545 -27.758 1.00 92.75 221 ASP A O 1
ATOM 1778 N N . ALA A 1 222 ? 33.446 -3.771 -25.933 1.00 90.75 222 ALA A N 1
ATOM 1779 C CA . ALA A 1 222 ? 33.810 -5.167 -25.679 1.00 90.75 222 ALA A CA 1
ATOM 1780 C C . ALA A 1 222 ? 33.337 -6.130 -26.787 1.00 90.75 222 ALA A C 1
ATOM 1782 O O . ALA A 1 222 ? 34.102 -7.006 -27.202 1.00 90.75 222 ALA A O 1
ATOM 1783 N N . GLN A 1 223 ? 32.114 -5.964 -27.304 1.00 91.31 223 GLN A N 1
ATOM 1784 C CA . GLN A 1 223 ? 31.596 -6.792 -28.401 1.00 91.31 223 GLN A CA 1
ATOM 1785 C C . GLN A 1 223 ? 32.334 -6.531 -29.716 1.00 91.31 223 GLN A C 1
ATOM 1787 O O . GLN A 1 223 ? 32.704 -7.485 -30.399 1.00 91.31 223 GLN A O 1
ATOM 1792 N N . ILE A 1 224 ? 32.645 -5.268 -30.030 1.00 93.44 224 ILE A N 1
ATOM 1793 C CA . ILE A 1 224 ? 33.486 -4.906 -31.181 1.00 93.44 224 ILE A CA 1
ATOM 1794 C C . ILE A 1 224 ? 34.831 -5.637 -31.095 1.00 93.44 224 ILE A C 1
ATOM 1796 O O . ILE A 1 224 ? 35.245 -6.288 -32.053 1.00 93.44 224 ILE A O 1
ATOM 1800 N N . ILE A 1 225 ? 35.497 -5.594 -29.936 1.00 95.19 225 ILE A N 1
ATOM 1801 C CA . ILE A 1 225 ? 36.774 -6.292 -29.728 1.00 95.19 225 ILE A CA 1
ATOM 1802 C C . ILE A 1 225 ? 36.617 -7.806 -29.939 1.00 95.19 225 ILE A C 1
ATOM 1804 O O . ILE A 1 225 ? 37.468 -8.428 -30.577 1.00 95.19 225 ILE A O 1
ATOM 1808 N N . LYS A 1 226 ? 35.536 -8.410 -29.430 1.00 95.44 226 LYS A N 1
ATOM 1809 C CA . LYS A 1 226 ? 35.246 -9.841 -29.604 1.00 95.44 226 LYS A CA 1
ATOM 1810 C C . LYS A 1 226 ? 35.056 -10.212 -31.081 1.00 95.44 226 LYS A C 1
ATOM 1812 O O . LYS A 1 226 ? 35.639 -11.194 -31.530 1.00 95.44 226 LYS A O 1
ATOM 1817 N N . MET A 1 227 ? 34.300 -9.418 -31.838 1.00 95.38 227 MET A N 1
ATOM 1818 C CA . MET A 1 227 ? 34.044 -9.638 -33.268 1.00 95.38 227 MET A CA 1
ATOM 1819 C C . MET A 1 227 ? 35.308 -9.484 -34.120 1.00 95.38 227 MET A C 1
ATOM 1821 O O . MET A 1 227 ? 35.571 -10.307 -34.995 1.00 95.38 227 MET A O 1
ATOM 1825 N N . VAL A 1 228 ? 36.142 -8.487 -33.815 1.00 96.50 228 VAL A N 1
ATOM 1826 C CA . VAL A 1 228 ? 37.437 -8.303 -34.488 1.00 96.50 228 VAL A CA 1
ATOM 1827 C C . VAL A 1 228 ? 38.375 -9.479 -34.202 1.00 96.50 228 VAL A C 1
ATOM 1829 O O . VAL A 1 228 ? 39.027 -9.979 -35.115 1.00 96.50 228 VAL A O 1
ATOM 1832 N N . LYS A 1 229 ? 38.411 -9.985 -32.959 1.00 96.00 229 LYS A N 1
ATOM 1833 C CA . LYS A 1 229 ? 39.168 -11.206 -32.616 1.00 96.00 229 LYS A CA 1
ATOM 1834 C C . LYS A 1 229 ? 38.664 -12.440 -33.369 1.00 96.00 229 LYS A C 1
ATOM 1836 O O . LYS A 1 229 ? 39.469 -13.297 -33.720 1.00 96.00 229 LYS A O 1
ATOM 1841 N N . ALA A 1 230 ? 37.366 -12.504 -33.658 1.00 96.75 230 ALA A N 1
ATOM 1842 C CA . ALA A 1 230 ? 36.756 -13.531 -34.500 1.00 96.75 230 ALA A CA 1
ATOM 1843 C C . ALA A 1 230 ? 36.990 -13.315 -36.012 1.00 96.75 230 ALA A C 1
ATOM 1845 O O . ALA A 1 230 ? 36.454 -14.068 -36.818 1.00 96.75 230 ALA A O 1
ATOM 1846 N N . LYS A 1 231 ? 37.801 -12.317 -36.401 1.00 97.06 231 LYS A N 1
ATOM 1847 C CA . LYS A 1 231 ? 38.155 -11.975 -37.790 1.00 97.06 231 LYS A CA 1
ATOM 1848 C C . LYS A 1 231 ? 36.961 -11.575 -38.669 1.00 97.06 231 LYS A C 1
ATOM 1850 O O . LYS A 1 231 ? 37.016 -11.727 -39.886 1.00 97.06 231 LYS A O 1
ATOM 1855 N N . ILE A 1 232 ? 35.898 -11.036 -38.072 1.00 96.38 232 ILE A N 1
ATOM 1856 C CA . ILE A 1 232 ? 34.781 -10.460 -38.832 1.00 96.38 232 ILE A CA 1
ATOM 1857 C C . ILE A 1 232 ? 35.261 -9.154 -39.505 1.00 96.38 232 ILE A C 1
ATOM 1859 O O . ILE A 1 232 ? 35.900 -8.343 -38.825 1.00 96.38 232 ILE A O 1
ATOM 1863 N N . PRO A 1 233 ? 34.976 -8.921 -40.806 1.00 97.88 233 PRO A N 1
ATOM 1864 C CA . PRO A 1 233 ? 35.333 -7.678 -41.498 1.00 97.88 233 PRO A CA 1
ATOM 1865 C C . PRO A 1 233 ? 34.772 -6.431 -40.804 1.00 97.88 233 PRO A C 1
ATOM 1867 O O . PRO A 1 233 ? 33.659 -6.449 -40.270 1.00 97.88 233 PRO A O 1
ATOM 1870 N N . LEU A 1 234 ? 35.528 -5.329 -40.820 1.00 96.94 234 LEU A N 1
ATOM 1871 C CA . LEU A 1 234 ? 35.160 -4.100 -40.104 1.00 96.94 234 LEU A CA 1
ATOM 1872 C C . LEU A 1 234 ? 33.882 -3.465 -40.659 1.00 96.94 234 LEU A C 1
ATOM 1874 O O . LEU A 1 234 ? 33.137 -2.833 -39.913 1.00 96.94 234 LEU A O 1
ATOM 1878 N N . GLU A 1 235 ? 33.620 -3.656 -41.947 1.00 96.94 235 GLU A N 1
ATOM 1879 C CA . GLU A 1 235 ? 32.437 -3.189 -42.663 1.00 96.94 235 GLU A CA 1
ATOM 1880 C C . GLU A 1 235 ? 31.173 -3.863 -42.120 1.00 96.94 235 GLU A C 1
ATOM 1882 O O . GLU A 1 235 ? 30.173 -3.190 -41.867 1.00 96.94 235 GLU A O 1
ATOM 1887 N N . ASN A 1 236 ? 31.245 -5.172 -41.852 1.00 95.50 236 ASN A N 1
ATOM 1888 C CA . ASN A 1 236 ? 30.133 -5.929 -41.276 1.00 95.50 236 ASN A CA 1
ATOM 1889 C C . ASN A 1 236 ? 29.861 -5.467 -39.842 1.00 95.50 236 ASN A C 1
ATOM 1891 O O . ASN A 1 236 ? 28.728 -5.148 -39.505 1.00 95.50 236 ASN A O 1
ATOM 1895 N N . ILE A 1 237 ? 30.910 -5.309 -39.027 1.00 93.44 237 ILE A N 1
ATOM 1896 C CA . ILE A 1 237 ? 30.773 -4.801 -37.651 1.00 93.44 237 ILE A CA 1
ATOM 1897 C C . ILE A 1 237 ? 30.189 -3.380 -37.651 1.00 93.44 237 ILE A C 1
ATOM 1899 O O . ILE A 1 237 ? 29.335 -3.057 -36.826 1.00 93.44 237 ILE A O 1
ATOM 1903 N N . SER A 1 238 ? 30.642 -2.527 -38.576 1.00 93.12 238 SER A N 1
ATOM 1904 C CA . SER A 1 238 ? 30.150 -1.156 -38.734 1.00 93.12 238 SER A CA 1
ATOM 1905 C C . SER A 1 238 ? 28.657 -1.122 -39.043 1.00 93.12 238 SER A C 1
ATOM 1907 O O . SER A 1 238 ? 27.936 -0.317 -38.446 1.00 93.12 238 SER A O 1
ATOM 1909 N N . LYS A 1 239 ? 28.203 -2.015 -39.928 1.00 91.44 239 LYS A N 1
ATOM 1910 C CA . LYS A 1 239 ? 26.802 -2.142 -40.324 1.00 91.44 239 LYS A CA 1
ATOM 1911 C C . LYS A 1 239 ? 25.943 -2.697 -39.187 1.00 91.44 239 LYS A C 1
ATOM 1913 O O . LYS A 1 239 ? 24.938 -2.078 -38.852 1.00 91.44 239 LYS A O 1
ATOM 1918 N N . ASP A 1 240 ? 26.372 -3.790 -38.560 1.00 87.12 240 ASP A N 1
ATOM 1919 C CA . ASP A 1 240 ? 25.608 -4.489 -37.519 1.00 87.12 240 ASP A CA 1
ATOM 1920 C C . ASP A 1 240 ? 25.407 -3.629 -36.267 1.00 87.12 240 ASP A C 1
ATOM 1922 O O . ASP A 1 240 ? 24.331 -3.619 -35.675 1.00 87.12 240 ASP A O 1
ATOM 1926 N N . TRP A 1 241 ? 26.429 -2.864 -35.874 1.00 85.94 241 TRP A N 1
ATOM 1927 C CA . TRP A 1 241 ? 26.366 -2.012 -34.684 1.00 85.94 241 TRP A CA 1
ATOM 1928 C C . TRP A 1 241 ? 25.991 -0.563 -34.980 1.00 85.94 241 TRP A C 1
ATOM 1930 O O . TRP A 1 241 ? 25.851 0.226 -34.044 1.00 85.94 241 TRP A O 1
ATOM 1940 N N . ASN A 1 242 ? 25.844 -0.195 -36.256 1.00 87.62 242 ASN A N 1
ATOM 1941 C CA . ASN A 1 242 ? 25.632 1.180 -36.702 1.00 87.62 242 ASN A CA 1
ATOM 1942 C C . ASN A 1 242 ? 26.675 2.156 -36.110 1.00 87.62 242 ASN A C 1
ATOM 1944 O O . ASN A 1 242 ? 26.361 3.193 -35.519 1.00 87.62 242 ASN A O 1
ATOM 1948 N N . VAL A 1 243 ? 27.951 1.780 -36.211 1.00 90.50 243 VAL A N 1
ATOM 1949 C CA . VAL A 1 243 ? 29.097 2.536 -35.685 1.00 90.50 243 VAL A CA 1
ATOM 1950 C C . VAL A 1 243 ? 30.077 2.783 -36.823 1.00 90.50 243 VAL A C 1
ATOM 1952 O O . VAL A 1 243 ? 30.361 1.881 -37.602 1.00 90.50 243 VAL A O 1
ATOM 1955 N N . SER A 1 244 ? 30.645 3.986 -36.919 1.00 96.56 244 SER A N 1
ATOM 1956 C CA . SER A 1 244 ? 31.630 4.278 -37.965 1.00 96.56 244 SER A CA 1
ATOM 1957 C C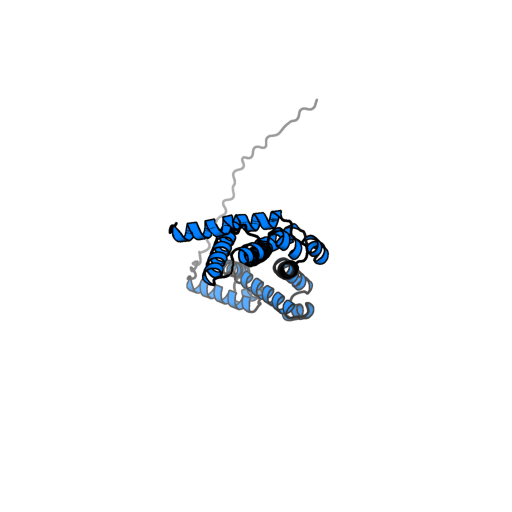 . SER A 1 244 ? 32.914 3.456 -37.805 1.00 96.56 244 SER A C 1
ATOM 1959 O O . SER A 1 244 ? 33.397 3.245 -36.688 1.00 96.56 244 SER A O 1
ATOM 1961 N N . ILE A 1 245 ? 33.531 3.075 -38.928 1.00 97.00 245 ILE A N 1
ATOM 1962 C CA . ILE A 1 245 ? 34.828 2.373 -38.960 1.00 97.00 245 ILE A CA 1
ATOM 1963 C C . ILE A 1 245 ? 35.890 3.127 -38.142 1.00 97.00 245 ILE A C 1
ATOM 1965 O O . ILE A 1 245 ? 36.628 2.520 -37.368 1.00 97.00 245 ILE A O 1
ATOM 1969 N N . ALA A 1 246 ? 35.911 4.462 -38.211 1.00 97.25 246 ALA A N 1
ATOM 1970 C CA . ALA A 1 246 ? 36.817 5.292 -37.413 1.00 97.25 246 ALA A CA 1
ATOM 1971 C C . ALA A 1 246 ? 36.613 5.121 -35.894 1.00 97.25 246 ALA A C 1
ATOM 1973 O O . ALA A 1 246 ? 37.570 5.140 -35.117 1.00 97.25 246 ALA A O 1
ATOM 1974 N N . THR A 1 247 ? 35.368 4.934 -35.446 1.00 95.38 247 THR A N 1
ATOM 1975 C CA . THR A 1 247 ? 35.069 4.662 -34.035 1.00 95.38 247 THR A CA 1
ATOM 1976 C C . THR A 1 247 ? 35.553 3.271 -33.637 1.00 95.38 247 THR A C 1
ATOM 1978 O O . THR A 1 247 ? 36.171 3.141 -32.582 1.00 95.38 247 THR A O 1
ATOM 1981 N N . ILE A 1 248 ? 35.351 2.258 -34.487 1.00 96.62 248 ILE A N 1
ATOM 1982 C CA . ILE A 1 248 ? 35.878 0.898 -34.275 1.00 96.62 248 ILE A CA 1
ATOM 1983 C C . ILE A 1 248 ? 37.406 0.937 -34.142 1.00 96.62 248 ILE A C 1
ATOM 1985 O O . ILE A 1 248 ? 37.964 0.441 -33.164 1.00 96.62 248 ILE A O 1
ATOM 1989 N N . GLN A 1 249 ? 38.092 1.615 -35.064 1.00 96.88 249 GLN A N 1
ATOM 1990 C CA . GLN A 1 249 ? 39.544 1.795 -35.018 1.00 96.88 249 GLN A CA 1
ATOM 1991 C C . GLN A 1 249 ? 40.002 2.504 -33.736 1.00 96.88 249 GLN A C 1
ATOM 1993 O O . GLN A 1 249 ? 41.003 2.110 -33.138 1.00 96.88 249 GLN A O 1
ATOM 1998 N N . ARG A 1 250 ? 39.263 3.518 -33.265 1.00 96.56 250 ARG A N 1
ATOM 1999 C CA . ARG A 1 250 ? 39.559 4.210 -32.001 1.00 96.56 250 ARG A CA 1
ATOM 2000 C C . ARG A 1 250 ? 39.443 3.278 -30.793 1.00 96.56 250 ARG A C 1
ATOM 2002 O O . ARG A 1 250 ? 40.292 3.346 -29.907 1.00 96.56 250 ARG A O 1
ATOM 2009 N N . VAL A 1 251 ? 38.429 2.411 -30.763 1.00 95.62 251 VAL A N 1
ATOM 2010 C CA . VAL A 1 251 ? 38.261 1.390 -29.713 1.00 95.62 251 VAL A CA 1
ATOM 2011 C C . VAL A 1 251 ? 39.446 0.422 -29.713 1.00 95.62 251 VAL A C 1
ATOM 2013 O O . VAL A 1 251 ? 40.054 0.198 -28.667 1.00 95.62 251 VAL A O 1
ATOM 2016 N N . LEU A 1 252 ? 39.845 -0.076 -30.887 1.00 95.81 252 LEU A N 1
ATOM 2017 C CA . LEU A 1 252 ? 40.998 -0.973 -31.027 1.00 95.81 252 LEU A CA 1
ATOM 2018 C C . LEU A 1 252 ? 42.316 -0.297 -30.626 1.00 95.81 252 LEU A C 1
ATOM 2020 O O . LEU A 1 252 ? 43.148 -0.907 -29.955 1.00 95.81 252 LEU A O 1
ATOM 2024 N N . LYS A 1 253 ? 42.505 0.976 -30.999 1.00 96.12 253 LYS A N 1
ATOM 2025 C CA . LYS A 1 253 ? 43.671 1.770 -30.589 1.00 96.12 253 LYS A CA 1
ATOM 2026 C C . LYS A 1 253 ? 43.731 1.904 -29.068 1.00 96.12 253 LYS A C 1
ATOM 2028 O O . LYS A 1 253 ? 44.793 1.680 -28.498 1.00 96.12 253 LYS A O 1
ATOM 2033 N N . LYS A 1 254 ? 42.595 2.200 -28.426 1.00 94.25 254 LYS A N 1
ATOM 2034 C CA . LYS A 1 254 ? 42.496 2.319 -26.966 1.00 94.25 254 LYS A CA 1
ATOM 2035 C C . LYS A 1 254 ? 42.894 1.016 -26.258 1.00 94.25 254 LYS A C 1
ATOM 2037 O O . LYS A 1 254 ? 43.692 1.047 -25.327 1.00 94.25 254 LYS A O 1
ATOM 2042 N N . GLN A 1 255 ? 42.416 -0.128 -26.754 1.00 93.50 255 GLN A N 1
ATOM 2043 C CA . GLN A 1 255 ? 42.776 -1.440 -26.210 1.00 93.50 255 GLN A CA 1
ATOM 2044 C C . GLN A 1 255 ? 44.289 -1.717 -26.307 1.00 93.50 255 GLN A C 1
ATOM 2046 O O . GLN A 1 255 ? 44.873 -2.239 -25.362 1.00 93.50 255 GLN A O 1
ATOM 2051 N N . LYS A 1 256 ? 44.932 -1.356 -27.429 1.00 90.88 256 LYS A N 1
ATOM 2052 C CA . LYS A 1 256 ? 46.383 -1.537 -27.625 1.00 90.88 256 LYS A CA 1
ATOM 2053 C C . LYS A 1 256 ? 47.227 -0.649 -26.709 1.00 90.88 256 LYS A C 1
ATOM 2055 O O . LYS A 1 256 ? 48.317 -1.055 -26.331 1.00 90.88 256 LYS A O 1
ATOM 2060 N N . SER A 1 257 ? 46.739 0.542 -26.361 1.00 88.75 257 SER A N 1
ATOM 2061 C CA . SER A 1 257 ? 47.453 1.469 -25.474 1.00 88.75 257 SER A CA 1
ATOM 2062 C C . SER A 1 257 ? 47.395 1.101 -23.987 1.00 88.75 257 SER A C 1
ATOM 2064 O O . SER A 1 257 ? 48.097 1.731 -23.207 1.00 88.75 257 SER A O 1
ATOM 2066 N N . GLY A 1 258 ? 46.580 0.120 -23.578 1.00 80.00 258 GLY A N 1
ATOM 2067 C CA . GLY A 1 258 ? 46.459 -0.277 -22.167 1.00 80.00 258 GLY A CA 1
ATOM 2068 C C . GLY A 1 258 ? 45.816 0.776 -21.247 1.00 80.00 258 GLY A C 1
ATOM 2069 O O . GLY A 1 258 ? 45.962 0.674 -20.033 1.00 80.00 258 GLY A O 1
ATOM 2070 N N . VAL A 1 259 ? 45.116 1.771 -21.818 1.00 51.34 259 VAL A N 1
ATOM 2071 C CA . VAL A 1 259 ? 44.423 2.883 -21.124 1.00 51.34 259 VAL A CA 1
ATOM 2072 C C . VAL A 1 259 ? 42.907 2.709 -21.171 1.00 51.34 259 VAL A C 1
ATOM 2074 O O . VAL A 1 259 ? 42.391 2.278 -22.227 1.00 51.34 259 VAL A O 1
#

Radius of gyration: 41.83 Å; chains: 1; bounding box: 81×79×116 Å

Foldseek 3Di:
DDDDDDDDDDPDDDDPDPPPPPPDDPPDPPPDDPVVLVVLLVQLLVVVLVVDDLVVSCVVVVHDSVVSVVSCVVSVSNVVSVVVLLVVLQVCVVVPDDLVRSCVVSVHDSVVSVVSNVVVCVPDDPLPVLLVVLVVCVLVPDDLVRSCVVSVHDSVSSVVSCVVVVSVVVVLVVLLVVLLVVLLVLDDLVNVCVVVVHDSVSSVVSCVVVVSVVVSVVSLLVVLVVCVVVVPDLVVSCVVNVHDSVVSVVSVVCVVVVD